Protein AF-A0A4V1VLF6-F1 (afdb_monomer)

Secondary structure (DSSP, 8-state):
-----PPPPPPP--HHHHHHHHHHHHHHH---HHHHHHHHHHHTT--HHHHHHHHHHHHHHHHTHHHHHHHHHHH-SSPPPHHHHHHHHHHHHHHHTS---HHHHHHHHHHHHHHHT-HHHHHHHHHHHHHHTTS-HHHHHHHHTTT--HHHHHHHHTT--HHHHHHHHHHHHHTT-GGGHHHHHHHHTSPPPEEEEE-TTT--GGGSSSEEPSS-TTEEEE-SS-GGGSHHHHHTSEEE--HHHHHHHHHHHHS--SS---EEEETT-TTSHHHHHHHHHHHHTT-EEEEE-SSHHHHHHHHHHHTT-SSEEEE---TTS-SPPTT--SEEE------

Structure (mmCIF, N/CA/C/O backbone):
data_AF-A0A4V1VLF6-F1
#
_entry.id   AF-A0A4V1VLF6-F1
#
loop_
_atom_site.group_PDB
_atom_site.id
_atom_site.type_symbol
_atom_site.label_atom_id
_atom_site.label_alt_id
_atom_site.label_comp_id
_atom_site.label_asym_id
_atom_site.label_entity_id
_atom_site.label_seq_id
_atom_site.pdbx_PDB_ins_code
_atom_site.Cartn_x
_atom_site.Cartn_y
_atom_site.Cartn_z
_atom_site.occupancy
_atom_site.B_iso_or_equiv
_atom_site.auth_seq_id
_atom_site.auth_comp_id
_atom_site.auth_asym_id
_atom_site.auth_atom_id
_atom_site.pdbx_PDB_model_num
ATOM 1 N N . MET A 1 1 ? 14.314 -47.542 -23.550 1.00 39.50 1 MET A N 1
ATOM 2 C CA . MET A 1 1 ? 14.837 -46.292 -22.961 1.00 39.50 1 MET A CA 1
ATOM 3 C C . MET A 1 1 ? 13.651 -45.393 -22.680 1.00 39.50 1 MET A C 1
ATOM 5 O O . MET A 1 1 ? 13.089 -44.837 -23.612 1.00 39.50 1 MET A O 1
ATOM 9 N N . SER A 1 2 ? 13.196 -45.360 -21.431 1.00 30.86 2 SER A N 1
ATOM 10 C CA . SER A 1 2 ? 12.104 -44.479 -21.015 1.00 30.86 2 SER A CA 1
ATOM 11 C C . SER A 1 2 ? 12.611 -43.033 -21.020 1.00 30.86 2 SER A C 1
ATOM 13 O O . SER A 1 2 ? 13.706 -42.797 -20.504 1.00 30.86 2 SER A O 1
ATOM 15 N N . PRO A 1 3 ? 11.886 -42.072 -21.615 1.00 34.84 3 PRO A N 1
ATOM 16 C CA . PRO A 1 3 ? 12.298 -40.679 -21.594 1.00 34.84 3 PRO A CA 1
ATOM 17 C C . PRO A 1 3 ? 12.266 -40.178 -20.148 1.00 34.84 3 PRO A C 1
ATOM 19 O O . PRO A 1 3 ? 11.243 -40.253 -19.470 1.00 34.84 3 PRO A O 1
ATOM 22 N N . SER A 1 4 ? 13.418 -39.704 -19.675 1.00 33.03 4 SER A N 1
ATOM 23 C CA . SER A 1 4 ? 13.566 -39.002 -18.404 1.00 33.03 4 SER A CA 1
ATOM 24 C C . SER A 1 4 ? 12.685 -37.755 -18.434 1.00 33.03 4 SER A C 1
ATOM 26 O O . SER A 1 4 ? 13.046 -36.756 -19.056 1.00 33.03 4 SER A O 1
ATOM 28 N N . VAL A 1 5 ? 11.530 -37.815 -17.775 1.00 36.62 5 VAL A N 1
ATOM 29 C CA . VAL A 1 5 ? 10.723 -36.635 -17.465 1.00 36.62 5 VAL A CA 1
ATOM 30 C C . VAL A 1 5 ? 11.583 -35.763 -16.557 1.00 36.62 5 VAL A C 1
ATOM 32 O O . VAL A 1 5 ? 11.930 -36.171 -15.451 1.00 36.62 5 VAL A O 1
ATOM 35 N N . ALA A 1 6 ? 12.015 -34.608 -17.062 1.00 35.25 6 ALA A N 1
ATOM 36 C CA . ALA A 1 6 ? 12.772 -33.654 -16.271 1.00 35.25 6 ALA A CA 1
ATOM 37 C C . ALA A 1 6 ? 11.928 -33.251 -15.057 1.00 35.25 6 ALA A C 1
ATOM 39 O O . ALA A 1 6 ? 10.815 -32.748 -15.210 1.00 35.25 6 ALA A O 1
ATOM 40 N N . SER A 1 7 ? 12.454 -33.496 -13.861 1.00 32.19 7 SER A N 1
ATOM 41 C CA . SER A 1 7 ? 11.873 -33.014 -12.613 1.00 32.19 7 SER A CA 1
ATOM 42 C C . SER A 1 7 ? 11.681 -31.494 -12.712 1.00 32.19 7 SER A C 1
ATOM 44 O O . SER A 1 7 ? 12.598 -30.816 -13.193 1.00 32.19 7 SER A O 1
ATOM 46 N N . PRO A 1 8 ? 10.540 -30.927 -12.279 1.00 41.62 8 PRO A N 1
ATOM 47 C CA . PRO A 1 8 ? 10.402 -29.478 -12.205 1.00 41.62 8 PRO A CA 1
ATOM 48 C C . PRO A 1 8 ? 11.539 -28.928 -11.332 1.00 41.62 8 PRO A C 1
ATOM 50 O O . PRO A 1 8 ? 11.789 -29.428 -10.234 1.00 41.62 8 PRO A O 1
ATOM 53 N N . LYS A 1 9 ? 12.295 -27.955 -11.860 1.00 55.66 9 LYS A N 1
ATOM 54 C CA . LYS A 1 9 ? 13.383 -27.309 -11.113 1.00 55.66 9 LYS A CA 1
ATOM 55 C C . LYS A 1 9 ? 12.796 -26.696 -9.844 1.00 55.66 9 LYS A C 1
ATOM 57 O O . LYS A 1 9 ? 11.760 -26.041 -9.918 1.00 55.66 9 LYS A O 1
ATOM 62 N N . ALA A 1 10 ? 13.468 -26.895 -8.711 1.00 56.38 10 ALA A N 1
ATOM 63 C CA . ALA A 1 10 ? 13.067 -26.270 -7.457 1.00 56.38 10 ALA A CA 1
ATOM 64 C C . ALA A 1 10 ? 12.946 -24.741 -7.643 1.00 56.38 10 ALA A C 1
ATOM 66 O O . ALA A 1 10 ? 13.810 -24.150 -8.308 1.00 56.38 10 ALA A O 1
ATOM 67 N N . PRO A 1 11 ? 11.889 -24.109 -7.102 1.00 67.75 11 PRO A N 1
ATOM 68 C CA . PRO A 1 11 ? 11.691 -22.671 -7.219 1.00 67.75 11 PRO A CA 1
ATOM 69 C C . PRO A 1 11 ? 12.887 -21.917 -6.627 1.00 67.75 11 PRO A C 1
ATOM 71 O O . PRO A 1 11 ? 13.433 -22.290 -5.590 1.00 67.75 11 PRO A O 1
ATOM 74 N N . SER A 1 12 ? 13.338 -20.872 -7.322 1.00 78.44 12 SER A N 1
ATOM 75 C CA . SER A 1 12 ? 14.532 -20.127 -6.922 1.00 78.44 12 SER A CA 1
ATOM 76 C C . SER A 1 12 ? 14.222 -19.162 -5.777 1.00 78.44 12 SER A C 1
ATOM 78 O O . SER A 1 12 ? 13.269 -18.387 -5.868 1.00 78.44 12 SER A O 1
ATOM 80 N N . SER A 1 13 ? 15.073 -19.172 -4.748 1.00 85.88 13 SER A N 1
ATOM 81 C CA . SER A 1 13 ? 15.079 -18.198 -3.649 1.00 85.88 13 SER A CA 1
ATOM 82 C C . SER A 1 13 ? 15.746 -16.864 -4.013 1.00 85.88 13 SER A C 1
ATOM 84 O O . SER A 1 13 ? 15.823 -15.971 -3.177 1.00 85.88 13 SER A O 1
ATOM 86 N N . ASP A 1 14 ? 16.228 -16.695 -5.251 1.00 92.31 14 ASP A N 1
ATOM 87 C CA . ASP A 1 14 ? 16.788 -15.418 -5.698 1.00 92.3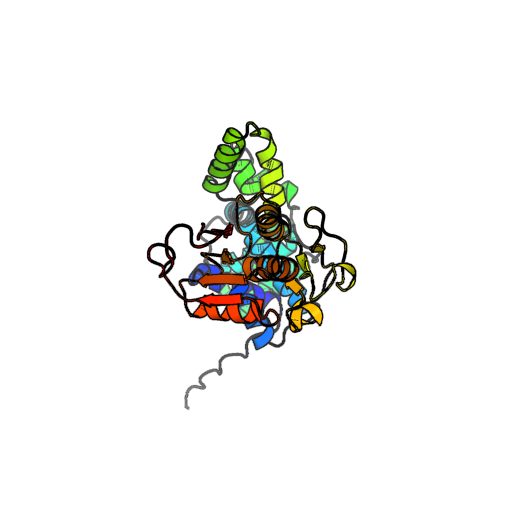1 14 ASP A CA 1
ATOM 88 C C . ASP A 1 14 ? 15.695 -14.325 -5.709 1.00 92.31 14 ASP A C 1
ATOM 90 O O . ASP A 1 14 ? 14.669 -14.501 -6.378 1.00 92.31 14 ASP A O 1
ATOM 94 N N . PRO A 1 15 ? 15.910 -13.173 -5.045 1.00 94.19 15 PRO A N 1
ATOM 95 C CA . PRO A 1 15 ? 14.931 -12.087 -4.951 1.00 94.19 15 PRO A CA 1
ATOM 96 C C . PRO A 1 15 ? 14.353 -11.618 -6.287 1.00 94.19 15 PRO A C 1
ATOM 98 O O . PRO A 1 15 ? 13.170 -11.301 -6.383 1.00 94.19 15 PRO A O 1
ATOM 101 N N . ARG A 1 16 ? 15.169 -11.607 -7.348 1.00 95.00 16 ARG A N 1
ATOM 102 C CA . ARG A 1 16 ? 14.721 -11.202 -8.694 1.00 95.00 16 ARG A CA 1
ATOM 103 C C . ARG A 1 16 ? 13.759 -12.209 -9.306 1.00 95.00 16 ARG A C 1
ATOM 105 O O . ARG A 1 16 ? 12.878 -11.838 -10.072 1.00 95.00 16 ARG A O 1
ATOM 112 N N . SER A 1 17 ? 13.936 -13.476 -8.954 1.00 94.19 17 SER A N 1
ATOM 113 C CA . SER A 1 17 ? 13.075 -14.575 -9.379 1.00 94.19 17 SER A CA 1
ATOM 114 C C . SER A 1 17 ? 11.711 -14.478 -8.714 1.00 94.19 17 SER A C 1
ATOM 116 O O . SER A 1 17 ? 10.697 -14.599 -9.390 1.00 94.19 17 SER A O 1
ATOM 118 N N . VAL A 1 18 ? 11.698 -14.195 -7.407 1.00 94.94 18 VAL A N 1
ATOM 119 C CA . VAL A 1 18 ? 10.464 -13.924 -6.661 1.00 94.94 18 VAL A CA 1
ATOM 120 C C . VAL A 1 18 ? 9.737 -12.723 -7.261 1.00 94.94 18 VAL A C 1
ATOM 122 O O . VAL A 1 18 ? 8.561 -12.835 -7.591 1.00 94.94 18 VAL A O 1
ATOM 125 N N . ALA A 1 19 ? 10.440 -11.609 -7.483 1.00 95.75 19 ALA A N 1
ATOM 126 C CA . ALA A 1 19 ? 9.837 -10.402 -8.043 1.00 95.75 19 ALA A CA 1
ATOM 127 C C . ALA A 1 19 ? 9.234 -10.627 -9.440 1.00 95.75 19 ALA A C 1
ATOM 129 O O . ALA A 1 19 ? 8.088 -10.252 -9.679 1.00 95.75 19 ALA A O 1
ATOM 130 N N . LEU A 1 20 ? 9.965 -11.289 -10.345 1.00 94.44 20 LEU A N 1
ATOM 131 C CA . LEU A 1 20 ? 9.467 -11.590 -11.691 1.00 94.44 20 LEU A CA 1
ATOM 132 C C . LEU A 1 20 ? 8.223 -12.487 -11.662 1.00 94.44 20 LEU A C 1
ATOM 134 O O . LEU A 1 20 ? 7.318 -12.315 -12.473 1.00 94.44 20 LEU A O 1
ATOM 138 N N . GLU A 1 21 ? 8.166 -13.441 -10.737 1.00 93.00 21 GLU A N 1
ATOM 139 C CA . GLU A 1 21 ? 7.005 -14.314 -10.591 1.00 93.00 21 GLU A CA 1
ATOM 140 C C . GLU A 1 21 ? 5.779 -13.580 -10.055 1.00 93.00 21 GLU A C 1
ATOM 142 O O . GLU A 1 21 ? 4.679 -13.787 -10.569 1.00 93.00 21 GLU A O 1
ATOM 147 N N . VAL A 1 22 ? 5.963 -12.685 -9.079 1.00 93.25 22 VAL A N 1
ATOM 148 C CA . VAL A 1 22 ? 4.873 -11.824 -8.606 1.00 93.25 22 VAL A CA 1
ATOM 149 C C . VAL A 1 22 ? 4.356 -10.957 -9.748 1.00 93.25 22 VAL A C 1
ATOM 151 O O . VAL A 1 22 ? 3.151 -10.923 -9.968 1.00 93.25 22 VAL A O 1
ATOM 154 N N . MET A 1 23 ? 5.246 -10.306 -10.505 1.00 92.25 23 MET A N 1
ATOM 155 C CA . MET A 1 23 ? 4.854 -9.460 -11.637 1.00 92.25 23 MET A CA 1
ATOM 156 C C . MET A 1 23 ? 4.022 -10.228 -12.669 1.00 92.25 23 MET A C 1
ATOM 158 O O . MET A 1 23 ? 2.948 -9.771 -13.046 1.00 92.25 23 MET A O 1
ATOM 162 N N . ARG A 1 24 ? 4.443 -11.442 -13.045 1.00 89.12 24 ARG A N 1
ATOM 163 C CA . ARG A 1 24 ? 3.661 -12.292 -13.956 1.00 89.12 24 ARG A CA 1
ATOM 164 C C . ARG A 1 24 ? 2.303 -12.668 -13.386 1.00 89.12 24 ARG A C 1
ATOM 166 O O . ARG A 1 24 ? 1.321 -12.699 -14.114 1.00 89.12 24 ARG A O 1
ATOM 173 N N . ALA A 1 25 ? 2.231 -12.968 -12.091 1.00 87.81 25 ALA A N 1
ATOM 174 C CA . ALA A 1 25 ? 0.963 -13.301 -11.457 1.00 87.81 25 ALA A CA 1
ATOM 175 C C . ALA A 1 25 ? -0.003 -12.103 -11.429 1.00 87.81 25 ALA A C 1
ATOM 177 O O . ALA A 1 25 ? -1.209 -12.298 -11.583 1.00 87.81 25 ALA A O 1
ATOM 178 N N . VAL A 1 26 ? 0.510 -10.880 -11.271 1.00 86.81 26 VAL A N 1
ATOM 179 C CA . VAL A 1 26 ? -0.280 -9.645 -11.388 1.00 86.81 26 VAL A CA 1
ATOM 180 C C . VAL A 1 26 ? -0.789 -9.482 -12.822 1.00 86.81 26 VAL A C 1
ATOM 182 O O . VAL A 1 26 ? -1.999 -9.373 -13.020 1.00 86.81 26 VAL A O 1
ATOM 185 N N . ASP A 1 27 ? 0.099 -9.557 -13.815 1.00 81.06 27 ASP A N 1
ATOM 186 C CA . ASP A 1 27 ? -0.252 -9.334 -15.222 1.00 81.06 27 ASP A CA 1
ATOM 187 C C . ASP A 1 27 ? -1.215 -10.415 -15.758 1.00 81.06 27 ASP A C 1
ATOM 189 O O . ASP A 1 27 ? -2.229 -10.094 -16.378 1.00 81.06 27 ASP A O 1
ATOM 193 N N . GLU A 1 28 ? -0.964 -11.696 -15.471 1.00 81.94 28 GLU A N 1
ATOM 194 C CA . GLU A 1 28 ? -1.748 -12.820 -16.007 1.00 81.94 28 GLU A CA 1
ATOM 195 C C . GLU A 1 28 ? -3.042 -13.102 -15.231 1.00 81.94 28 GLU A C 1
ATOM 197 O O . GLU A 1 28 ? -4.020 -13.573 -15.814 1.00 81.94 28 GLU A O 1
ATOM 202 N N . ARG A 1 29 ? -3.047 -12.888 -13.908 1.00 75.56 29 ARG A N 1
ATOM 203 C CA . ARG A 1 29 ? -4.134 -13.347 -13.018 1.00 75.56 29 ARG A CA 1
ATOM 204 C C . ARG A 1 29 ? -4.834 -12.215 -12.277 1.00 75.56 29 ARG A C 1
ATOM 206 O O . ARG A 1 29 ? -5.687 -12.508 -11.442 1.00 75.56 29 ARG A O 1
ATOM 213 N N . GLN A 1 30 ? -4.477 -10.958 -12.560 1.00 76.25 30 GLN A N 1
ATOM 214 C CA . GLN A 1 30 ? -5.019 -9.768 -11.889 1.00 76.25 30 GLN A CA 1
ATOM 215 C C . GLN A 1 30 ? -4.931 -9.883 -10.362 1.00 76.25 30 GLN A C 1
ATOM 217 O O . GLN A 1 30 ? -5.819 -9.466 -9.621 1.00 76.25 30 GLN A O 1
ATOM 222 N N . ALA A 1 31 ? -3.870 -10.532 -9.890 1.00 73.00 31 ALA A N 1
ATOM 223 C CA . ALA A 1 31 ? -3.697 -10.792 -8.481 1.00 73.00 31 ALA A CA 1
ATOM 224 C C . ALA A 1 31 ? -3.048 -9.602 -7.773 1.00 73.00 31 ALA A C 1
ATOM 226 O O . ALA A 1 31 ? -2.274 -8.847 -8.355 1.00 73.00 31 ALA A O 1
ATOM 227 N N . TYR A 1 32 ? -3.335 -9.459 -6.483 1.00 79.75 32 TYR A N 1
ATOM 228 C CA . TYR A 1 32 ? -2.831 -8.345 -5.693 1.00 79.75 32 TYR A CA 1
ATOM 229 C C . TYR A 1 32 ? -1.438 -8.640 -5.122 1.00 79.75 32 TYR A C 1
ATOM 231 O O . TYR A 1 32 ? -1.225 -9.650 -4.443 1.00 79.75 32 TYR A O 1
ATOM 239 N N . VAL A 1 33 ? -0.488 -7.727 -5.355 1.00 83.94 33 VAL A N 1
ATOM 240 C CA . VAL A 1 33 ? 0.916 -7.848 -4.912 1.00 83.94 33 VAL A CA 1
ATOM 241 C C . VAL A 1 33 ? 1.018 -8.110 -3.409 1.00 83.94 33 VAL A C 1
ATOM 243 O O . VAL A 1 33 ? 1.751 -9.003 -2.986 1.00 83.94 33 VAL A O 1
ATOM 246 N N . ASN A 1 34 ? 0.243 -7.375 -2.606 1.00 80.31 34 ASN A N 1
ATOM 247 C CA . ASN A 1 34 ? 0.221 -7.477 -1.144 1.00 80.31 34 ASN A CA 1
ATOM 248 C C . ASN A 1 34 ? -0.298 -8.829 -0.628 1.00 80.31 34 ASN A C 1
ATOM 250 O O . ASN A 1 34 ? -0.096 -9.142 0.543 1.00 80.31 34 ASN A O 1
ATOM 254 N N . LEU A 1 35 ? -0.942 -9.633 -1.478 1.00 81.25 35 LEU A N 1
ATOM 255 C CA . LEU A 1 35 ? -1.381 -10.986 -1.136 1.00 81.25 35 LEU A CA 1
ATOM 256 C C . LEU A 1 35 ? -0.361 -12.039 -1.585 1.00 81.25 35 LEU A C 1
ATOM 258 O O . LEU A 1 35 ? -0.063 -12.966 -0.833 1.00 81.25 35 LEU A O 1
ATOM 262 N N . ILE A 1 36 ? 0.199 -11.892 -2.790 1.00 89.38 36 ILE A N 1
ATOM 263 C CA . ILE A 1 36 ? 1.099 -12.897 -3.372 1.00 89.38 36 ILE A CA 1
ATOM 264 C C . ILE A 1 36 ? 2.502 -12.832 -2.774 1.00 89.38 36 ILE A C 1
ATOM 266 O O . ILE A 1 36 ? 3.038 -13.864 -2.364 1.00 89.38 36 ILE A O 1
ATOM 270 N N . LEU A 1 37 ? 3.115 -11.646 -2.742 1.00 92.44 37 LEU A N 1
ATOM 271 C CA . LEU A 1 37 ? 4.530 -11.506 -2.396 1.00 92.44 37 LEU A CA 1
ATOM 272 C C . LEU A 1 37 ? 4.850 -12.087 -1.003 1.00 92.44 37 LEU A C 1
ATOM 274 O O . LEU A 1 37 ? 5.770 -12.903 -0.922 1.00 92.44 37 LEU A O 1
ATOM 278 N N . PRO A 1 38 ? 4.092 -11.787 0.076 1.00 89.31 38 PRO A N 1
ATOM 279 C CA . PRO A 1 38 ? 4.365 -12.380 1.387 1.00 89.31 38 PRO A CA 1
ATOM 280 C C . PRO A 1 38 ? 4.243 -13.909 1.39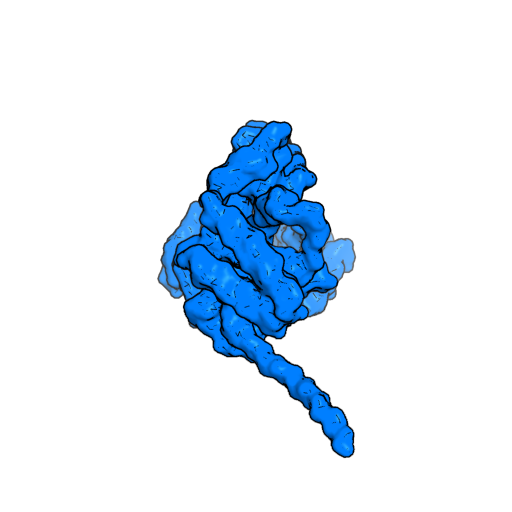7 1.00 89.31 38 PRO A C 1
ATOM 282 O O . PRO A 1 38 ? 4.984 -14.583 2.111 1.00 89.31 38 PRO A O 1
ATOM 285 N N . GLY A 1 39 ? 3.315 -14.466 0.610 1.00 89.56 39 GLY A N 1
ATOM 286 C CA . GLY A 1 39 ? 3.149 -15.911 0.457 1.00 89.56 39 GLY A CA 1
ATOM 287 C C . GLY A 1 39 ? 4.374 -16.564 -0.179 1.00 89.56 39 GLY A C 1
ATOM 288 O O . GLY A 1 39 ? 4.929 -17.498 0.398 1.00 89.56 39 GLY A O 1
ATOM 289 N N . LEU A 1 40 ? 4.841 -16.020 -1.307 1.00 91.75 40 LEU A N 1
ATOM 290 C CA . LEU A 1 40 ? 6.014 -16.532 -2.022 1.00 91.75 40 LEU A CA 1
ATOM 291 C C . LEU A 1 40 ? 7.312 -16.392 -1.219 1.00 91.75 40 LEU A C 1
ATOM 293 O O . LEU A 1 40 ? 8.146 -17.297 -1.254 1.00 91.75 40 LEU A O 1
ATOM 297 N N . LEU A 1 41 ? 7.488 -15.288 -0.485 1.00 93.31 41 LEU A N 1
ATOM 298 C CA . LEU A 1 41 ? 8.652 -15.100 0.386 1.00 93.31 41 LEU A CA 1
ATOM 299 C C . LEU A 1 41 ? 8.715 -16.185 1.467 1.00 93.31 41 LEU A C 1
ATOM 301 O O . LEU A 1 41 ? 9.760 -16.814 1.633 1.00 93.31 41 LEU A O 1
ATOM 305 N N . ARG A 1 42 ? 7.587 -16.465 2.138 1.00 90.44 42 ARG A N 1
ATOM 306 C CA . ARG A 1 42 ? 7.499 -17.533 3.148 1.00 90.44 42 ARG A CA 1
ATOM 307 C C . ARG A 1 42 ? 7.704 -18.919 2.551 1.00 90.44 42 ARG A C 1
ATOM 309 O O . ARG A 1 42 ? 8.469 -19.701 3.102 1.00 90.44 42 ARG A O 1
ATOM 316 N N . GLU A 1 43 ? 7.052 -19.222 1.428 1.00 91.88 43 GLU A N 1
ATOM 317 C CA . GLU A 1 43 ? 7.177 -20.520 0.750 1.00 91.88 43 GLU A CA 1
ATOM 318 C C . GLU A 1 43 ? 8.636 -20.837 0.392 1.00 91.88 43 GLU A C 1
ATOM 320 O O . GLU A 1 43 ? 9.072 -21.984 0.480 1.00 91.88 43 GLU A O 1
ATOM 325 N N . ARG A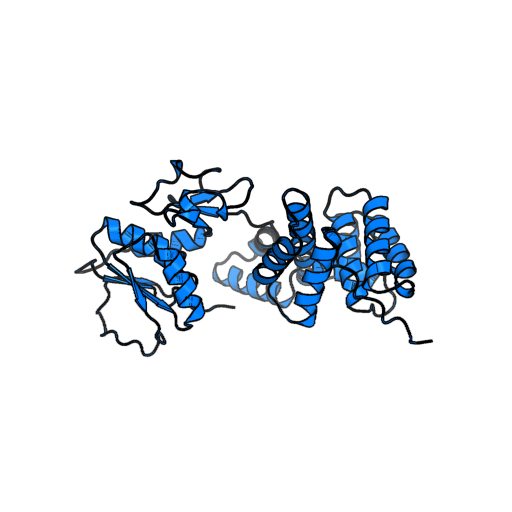 1 44 ? 9.408 -19.810 0.021 1.00 92.75 44 ARG A N 1
ATOM 326 C CA . ARG A 1 44 ? 10.802 -19.950 -0.421 1.00 92.75 44 ARG A CA 1
ATOM 327 C C . ARG A 1 44 ? 11.836 -19.682 0.668 1.00 92.75 44 ARG A C 1
ATOM 329 O O . ARG A 1 44 ? 13.026 -19.742 0.365 1.00 92.75 44 ARG A O 1
ATOM 336 N N . GLY A 1 45 ? 11.406 -19.373 1.893 1.00 91.75 45 GLY A N 1
ATOM 337 C CA . GLY A 1 45 ? 12.298 -19.016 3.000 1.00 91.75 45 GLY A CA 1
ATOM 338 C C . GLY A 1 45 ? 13.193 -17.813 2.685 1.00 91.75 45 GLY A C 1
ATOM 339 O O . GLY A 1 45 ? 14.368 -17.805 3.043 1.00 91.75 45 GLY A O 1
ATOM 340 N N . VAL A 1 46 ? 12.674 -16.834 1.938 1.00 92.88 46 VAL A N 1
ATOM 341 C CA . VAL A 1 46 ? 13.409 -15.615 1.585 1.00 92.88 46 VAL A CA 1
ATOM 342 C C . VAL A 1 46 ? 13.173 -14.584 2.679 1.00 92.88 46 VAL A C 1
ATOM 344 O O . VAL A 1 46 ? 12.053 -14.114 2.863 1.00 92.88 46 VAL A O 1
ATOM 347 N N . GLU A 1 47 ? 14.238 -14.223 3.393 1.00 90.62 47 GLU A N 1
ATOM 348 C CA . GLU A 1 47 ? 14.172 -13.419 4.615 1.00 90.62 47 GLU A CA 1
ATOM 349 C C . GLU A 1 47 ? 15.146 -12.228 4.581 1.00 90.62 47 GLU A C 1
ATOM 351 O O . GLU A 1 47 ? 16.028 -12.116 3.721 1.00 90.62 47 GLU A O 1
ATOM 356 N N . GLY A 1 48 ? 14.983 -11.302 5.530 1.00 89.44 48 GLY A N 1
ATOM 357 C CA . GLY A 1 48 ? 15.914 -10.198 5.768 1.00 89.44 48 GLY A CA 1
ATOM 358 C C . GLY A 1 48 ? 16.193 -9.338 4.530 1.00 89.44 48 GLY A C 1
ATOM 359 O O . GLY A 1 48 ? 15.285 -8.782 3.913 1.00 89.44 48 GLY A O 1
ATOM 360 N N . ARG A 1 49 ? 17.477 -9.199 4.171 1.00 90.75 49 ARG A N 1
ATOM 361 C CA . ARG A 1 49 ? 17.918 -8.343 3.052 1.00 90.75 49 ARG A CA 1
ATOM 362 C C . ARG A 1 49 ? 17.393 -8.812 1.698 1.00 90.75 49 ARG A C 1
ATOM 364 O O . ARG A 1 49 ? 17.104 -7.973 0.850 1.00 90.75 49 ARG A O 1
ATOM 371 N N . ASP A 1 50 ? 17.265 -10.118 1.508 1.00 93.31 50 ASP A N 1
ATOM 372 C CA . ASP A 1 50 ? 16.788 -10.692 0.253 1.00 93.31 50 ASP A CA 1
ATOM 373 C C . ASP A 1 50 ? 15.274 -10.505 0.109 1.00 93.31 50 ASP A C 1
ATOM 375 O O . ASP A 1 50 ? 14.804 -10.144 -0.971 1.00 93.31 50 ASP A O 1
ATOM 379 N N . ALA A 1 51 ? 14.524 -10.621 1.210 1.00 92.38 51 ALA A N 1
ATOM 380 C CA . ALA A 1 51 ? 13.108 -10.258 1.240 1.00 92.38 51 ALA A CA 1
ATOM 381 C C . ALA A 1 51 ? 12.908 -8.767 0.949 1.00 92.38 51 ALA A C 1
ATOM 383 O O . ALA A 1 51 ? 12.096 -8.410 0.100 1.00 92.38 51 ALA A O 1
ATOM 384 N N . ALA A 1 52 ? 13.699 -7.894 1.583 1.00 91.25 52 ALA A N 1
ATOM 385 C CA . ALA A 1 52 ? 13.657 -6.457 1.321 1.00 91.25 52 ALA A CA 1
ATOM 386 C C . ALA A 1 52 ? 13.972 -6.130 -0.149 1.00 91.25 52 ALA A C 1
ATOM 388 O O . ALA A 1 52 ? 13.295 -5.303 -0.759 1.00 91.25 52 ALA A O 1
ATOM 389 N N . LEU A 1 53 ? 14.957 -6.815 -0.742 1.00 94.69 53 LEU A N 1
ATOM 390 C CA . LEU A 1 53 ? 15.288 -6.661 -2.155 1.00 94.69 53 LEU A CA 1
ATOM 391 C C . LEU A 1 53 ? 14.148 -7.137 -3.064 1.00 94.69 53 LEU A C 1
ATOM 393 O O . LEU A 1 53 ? 13.823 -6.444 -4.022 1.00 94.69 53 LEU A O 1
ATOM 397 N N . ALA A 1 54 ? 13.533 -8.287 -2.782 1.00 95.75 54 ALA A N 1
ATOM 398 C CA . ALA A 1 54 ? 12.397 -8.795 -3.552 1.00 95.75 54 ALA A CA 1
ATOM 399 C C . ALA A 1 54 ? 11.193 -7.843 -3.471 1.00 95.75 54 ALA A C 1
ATOM 401 O O . ALA A 1 54 ? 10.552 -7.576 -4.489 1.00 95.75 54 ALA A O 1
ATOM 402 N N . THR A 1 55 ? 10.923 -7.290 -2.286 1.00 93.62 55 THR A N 1
ATOM 403 C CA . THR A 1 55 ? 9.872 -6.293 -2.056 1.00 93.62 55 THR A CA 1
ATOM 404 C C . THR A 1 55 ? 10.117 -5.024 -2.859 1.00 93.62 55 THR A C 1
ATOM 406 O O . THR A 1 55 ? 9.221 -4.605 -3.593 1.00 93.62 55 THR A O 1
ATOM 409 N N . GLU A 1 56 ? 11.322 -4.448 -2.794 1.00 95.12 56 GLU A N 1
ATOM 410 C CA . GLU A 1 56 ? 11.648 -3.248 -3.575 1.00 95.12 56 GLU A CA 1
ATOM 411 C C . GLU A 1 56 ? 11.577 -3.523 -5.076 1.00 95.12 56 GLU A C 1
ATOM 413 O O . GLU A 1 56 ? 10.936 -2.779 -5.806 1.00 95.12 56 GLU A O 1
ATOM 418 N N . LEU A 1 57 ? 12.153 -4.634 -5.540 1.00 96.81 57 LEU A N 1
ATOM 419 C CA . LEU A 1 57 ? 12.095 -5.013 -6.948 1.00 96.81 57 LEU A CA 1
ATOM 420 C C . LEU A 1 57 ? 10.654 -5.159 -7.445 1.00 96.81 57 LEU A C 1
ATOM 422 O O . LEU A 1 57 ? 10.340 -4.690 -8.533 1.00 96.81 57 LEU A O 1
ATOM 426 N N . THR A 1 58 ? 9.779 -5.786 -6.662 1.00 96.19 58 THR A N 1
ATOM 427 C CA . THR A 1 58 ? 8.377 -6.001 -7.042 1.00 96.19 58 THR A CA 1
ATOM 428 C C . THR A 1 58 ? 7.611 -4.681 -7.064 1.00 96.19 58 THR A C 1
ATOM 430 O O . THR A 1 58 ? 7.092 -4.272 -8.103 1.00 96.19 58 THR A O 1
ATOM 433 N N . HIS A 1 59 ? 7.560 -3.986 -5.924 1.00 94.75 59 HIS A N 1
ATOM 434 C CA . HIS A 1 59 ? 6.767 -2.769 -5.788 1.00 94.75 59 HIS A CA 1
ATOM 435 C C . HIS A 1 59 ? 7.343 -1.619 -6.609 1.00 94.75 59 HIS A C 1
ATOM 437 O O . HIS A 1 59 ? 6.590 -0.914 -7.268 1.00 94.75 59 HIS A O 1
ATOM 443 N N . GLY A 1 60 ? 8.661 -1.435 -6.603 1.00 95.69 60 GLY A N 1
ATOM 444 C CA . GLY A 1 60 ? 9.333 -0.382 -7.353 1.00 95.69 60 GLY A CA 1
ATOM 445 C C . GLY A 1 60 ? 9.195 -0.550 -8.865 1.00 95.69 60 GLY A C 1
ATOM 446 O O . GLY A 1 60 ? 9.008 0.446 -9.569 1.00 95.69 60 GLY A O 1
ATOM 447 N N . THR A 1 61 ? 9.200 -1.792 -9.366 1.00 96.81 61 THR A N 1
ATOM 448 C CA . THR A 1 61 ? 8.974 -2.049 -10.795 1.00 96.81 61 THR A CA 1
ATOM 449 C C . THR A 1 61 ? 7.537 -1.742 -11.206 1.00 96.81 61 THR A C 1
ATOM 451 O O . THR A 1 61 ? 7.337 -1.027 -12.185 1.00 96.81 61 THR A O 1
ATOM 454 N N . ILE A 1 62 ? 6.546 -2.224 -10.446 1.00 94.62 62 ILE A N 1
ATOM 455 C CA . ILE A 1 62 ? 5.120 -1.992 -10.735 1.00 94.62 62 ILE A CA 1
ATOM 456 C C . ILE A 1 62 ? 4.776 -0.502 -10.611 1.00 94.62 62 ILE A C 1
ATOM 458 O O . ILE A 1 62 ? 4.140 0.061 -11.498 1.00 94.62 62 ILE A O 1
ATOM 462 N N . ARG A 1 63 ? 5.274 0.170 -9.564 1.00 95.31 63 ARG A N 1
ATOM 463 C CA . ARG A 1 63 ? 5.047 1.604 -9.317 1.00 95.31 63 ARG A CA 1
ATOM 464 C C . ARG A 1 63 ? 5.492 2.484 -10.484 1.00 95.31 63 ARG A C 1
ATOM 466 O O . ARG A 1 63 ? 4.877 3.503 -10.751 1.00 95.31 63 ARG A O 1
ATOM 473 N N . ARG A 1 64 ? 6.561 2.094 -11.185 1.00 96.50 64 ARG A N 1
ATOM 474 C CA . ARG A 1 64 ? 7.121 2.835 -12.328 1.00 96.50 64 ARG A CA 1
ATOM 475 C C . ARG A 1 64 ? 6.865 2.161 -13.678 1.00 96.50 64 ARG A C 1
ATOM 477 O O . ARG A 1 64 ? 7.520 2.499 -14.666 1.00 96.50 64 ARG A O 1
ATOM 484 N N . GLN A 1 65 ? 5.924 1.218 -13.742 1.00 96.12 65 GLN A N 1
ATOM 485 C CA . GLN A 1 65 ? 5.663 0.410 -14.931 1.00 96.12 65 GLN A CA 1
ATOM 486 C C . GLN A 1 65 ? 5.377 1.259 -16.174 1.00 96.12 65 GLN A C 1
ATOM 488 O O . GLN A 1 65 ? 5.994 1.026 -17.211 1.00 96.12 65 GLN A O 1
ATOM 493 N N . GLY A 1 66 ? 4.515 2.275 -16.066 1.00 96.44 66 GLY A N 1
ATOM 494 C CA . GLY A 1 66 ? 4.174 3.162 -17.181 1.00 96.44 66 GLY A CA 1
ATOM 495 C C . GLY A 1 66 ? 5.378 3.958 -17.690 1.00 96.44 66 GLY A C 1
ATOM 496 O O . GLY A 1 66 ? 5.562 4.109 -18.898 1.00 96.44 66 GLY A O 1
ATOM 497 N N . THR A 1 67 ? 6.257 4.396 -16.783 1.00 98.19 67 THR A N 1
ATOM 498 C CA . THR A 1 67 ? 7.526 5.036 -17.158 1.00 98.19 67 THR A CA 1
ATOM 499 C C . THR A 1 67 ? 8.435 4.067 -17.913 1.00 98.19 67 THR A C 1
ATOM 501 O O . THR A 1 67 ? 8.980 4.414 -18.963 1.00 98.19 67 THR A O 1
ATOM 504 N N . TYR A 1 68 ? 8.615 2.849 -17.397 1.00 98.31 68 TYR A N 1
ATOM 505 C CA . TYR A 1 68 ? 9.487 1.861 -18.029 1.00 98.31 68 TYR A CA 1
ATOM 506 C C . TYR A 1 68 ? 8.945 1.398 -19.375 1.00 98.31 68 TYR A C 1
ATOM 508 O O . TYR A 1 68 ? 9.728 1.260 -20.309 1.00 98.31 68 TYR A O 1
ATOM 516 N N . ASP A 1 69 ? 7.633 1.226 -19.511 1.00 97.44 69 ASP A N 1
ATOM 517 C CA . ASP A 1 69 ? 7.017 0.870 -20.785 1.00 97.44 69 ASP A CA 1
ATOM 518 C C . ASP A 1 69 ? 7.287 1.929 -21.858 1.00 97.44 69 ASP A C 1
ATOM 520 O O . ASP A 1 69 ? 7.768 1.574 -22.931 1.00 97.44 69 ASP A O 1
ATOM 524 N N . ALA A 1 70 ? 7.135 3.223 -21.550 1.00 97.62 70 ALA A N 1
ATOM 525 C CA . ALA A 1 70 ? 7.448 4.299 -22.497 1.00 97.62 70 ALA A CA 1
ATOM 526 C C . ALA A 1 70 ? 8.920 4.280 -22.968 1.00 97.62 70 ALA A C 1
ATOM 528 O O . ALA A 1 70 ? 9.224 4.498 -24.147 1.00 97.62 70 ALA A O 1
ATOM 529 N N . ILE A 1 71 ? 9.852 3.976 -22.057 1.00 98.38 71 ILE A N 1
ATOM 530 C CA . ILE A 1 71 ? 11.280 3.832 -22.379 1.00 98.38 71 ILE A CA 1
ATOM 531 C C . ILE A 1 71 ? 11.513 2.597 -23.254 1.00 98.38 71 ILE A C 1
ATOM 533 O O . ILE A 1 71 ? 12.205 2.667 -24.274 1.00 98.38 71 ILE A O 1
ATOM 537 N N . LEU A 1 72 ? 10.942 1.455 -22.870 1.00 98.06 72 LEU A N 1
ATOM 538 C CA . LEU A 1 72 ? 11.112 0.193 -23.585 1.00 98.06 72 LEU A CA 1
ATOM 539 C C . LEU A 1 72 ? 10.514 0.258 -24.991 1.00 98.06 72 LEU A C 1
ATOM 541 O O . LEU A 1 72 ? 11.152 -0.219 -25.928 1.00 98.06 72 LEU A O 1
ATOM 545 N N . ASP A 1 73 ? 9.363 0.903 -25.160 1.00 96.25 73 ASP A N 1
ATOM 546 C CA . ASP A 1 73 ? 8.696 1.072 -26.452 1.00 96.25 73 ASP A CA 1
ATOM 547 C C . ASP A 1 73 ? 9.476 2.024 -27.377 1.00 96.25 73 ASP A C 1
ATOM 549 O O . ASP A 1 73 ? 9.518 1.825 -28.590 1.00 96.25 73 ASP A O 1
ATOM 553 N N . THR A 1 74 ? 10.212 2.991 -26.815 1.00 95.75 74 THR A N 1
ATOM 554 C CA . THR A 1 74 ? 11.165 3.822 -27.578 1.00 95.75 74 THR A CA 1
ATOM 555 C C . THR A 1 74 ? 12.353 3.002 -28.107 1.00 95.75 74 THR A C 1
ATOM 557 O O . THR A 1 74 ? 12.912 3.290 -29.170 1.00 95.75 74 THR A O 1
ATOM 560 N N . LEU A 1 75 ? 12.766 1.965 -27.373 1.00 96.25 75 LEU A N 1
ATOM 561 C CA . LEU A 1 75 ? 13.939 1.144 -27.688 1.00 96.25 75 LEU A CA 1
ATOM 562 C C . LEU A 1 75 ? 13.617 -0.093 -28.537 1.00 96.25 75 LEU A C 1
ATOM 564 O O . LEU A 1 75 ? 14.468 -0.559 -29.310 1.00 96.25 75 LEU A O 1
ATOM 568 N N . ALA A 1 76 ? 12.416 -0.646 -28.391 1.00 92.00 76 ALA A N 1
ATOM 569 C CA . ALA A 1 76 ? 11.978 -1.862 -29.053 1.00 92.00 76 ALA A CA 1
ATOM 570 C C . ALA A 1 76 ? 11.150 -1.540 -30.302 1.00 92.00 76 ALA A C 1
ATOM 572 O O . ALA A 1 76 ? 10.006 -1.121 -30.240 1.00 92.00 76 ALA A O 1
ATOM 573 N N . LYS A 1 77 ? 11.711 -1.831 -31.480 1.00 81.88 77 LYS A N 1
ATOM 574 C CA . LYS A 1 77 ? 11.039 -1.630 -32.782 1.00 81.88 77 LYS A CA 1
ATOM 575 C C . LYS A 1 77 ? 9.967 -2.678 -33.116 1.00 81.88 77 LYS A C 1
ATOM 577 O O . LYS A 1 77 ? 9.486 -2.723 -34.244 1.00 81.88 77 LYS A O 1
ATOM 582 N N . ARG A 1 78 ? 9.688 -3.595 -32.194 1.00 86.25 78 ARG A N 1
ATOM 583 C CA . ARG A 1 78 ? 8.762 -4.715 -32.371 1.00 86.25 78 ARG A CA 1
ATOM 584 C C . ARG A 1 78 ? 8.035 -4.964 -31.065 1.00 86.25 78 ARG A C 1
ATOM 586 O O . ARG A 1 78 ? 8.568 -4.647 -30.003 1.00 86.25 78 ARG A O 1
ATOM 593 N N . GLU A 1 79 ? 6.894 -5.622 -31.171 1.00 90.38 79 GLU A N 1
ATOM 594 C CA . GLU A 1 79 ? 6.167 -6.119 -30.015 1.00 90.38 79 GLU A CA 1
ATOM 595 C C . GLU A 1 79 ? 7.057 -7.039 -29.163 1.00 90.38 79 GLU A C 1
ATOM 597 O O . GLU A 1 79 ? 7.834 -7.858 -29.675 1.00 90.38 79 GLU A O 1
ATOM 602 N N . ILE A 1 80 ? 6.984 -6.838 -27.850 1.00 93.62 80 ILE A N 1
ATOM 603 C CA . ILE A 1 80 ? 7.743 -7.586 -26.855 1.00 93.62 80 ILE A CA 1
ATOM 604 C C . ILE A 1 80 ? 6.791 -8.601 -26.234 1.00 93.62 80 ILE A C 1
ATOM 606 O O . ILE A 1 80 ? 5.727 -8.224 -25.755 1.00 93.62 80 ILE A O 1
ATOM 610 N N . ASP A 1 81 ? 7.206 -9.866 -26.214 1.00 93.31 81 ASP A N 1
ATOM 611 C CA . ASP A 1 81 ? 6.507 -10.922 -25.483 1.00 93.31 81 ASP A CA 1
ATOM 612 C C . ASP A 1 81 ? 6.279 -10.516 -24.008 1.00 93.31 81 ASP A C 1
ATOM 614 O O . ASP A 1 81 ? 7.231 -10.028 -23.386 1.00 93.31 81 ASP A O 1
ATOM 618 N N . PRO A 1 82 ? 5.074 -10.709 -23.434 1.00 92.50 82 PRO A N 1
ATOM 619 C CA . PRO A 1 82 ? 4.744 -10.227 -22.089 1.00 92.50 82 PRO A CA 1
ATOM 620 C C . PRO A 1 82 ? 5.749 -10.652 -21.010 1.00 92.50 82 PRO A C 1
ATOM 622 O O . PRO A 1 82 ? 6.281 -9.809 -20.288 1.00 92.50 82 PRO A O 1
ATOM 625 N N . ALA A 1 83 ? 6.144 -11.929 -20.984 1.00 91.88 83 ALA A N 1
ATOM 626 C CA . ALA A 1 83 ? 7.084 -12.432 -19.983 1.00 91.88 83 ALA A CA 1
ATOM 627 C C . ALA A 1 83 ? 8.489 -11.819 -20.134 1.00 91.88 83 ALA A C 1
ATOM 629 O O . ALA A 1 83 ? 9.229 -11.679 -19.154 1.00 91.88 83 ALA A O 1
ATOM 630 N N . VAL A 1 84 ? 8.879 -11.465 -21.364 1.00 95.69 84 VAL A N 1
ATOM 631 C CA . VAL A 1 84 ? 10.130 -10.747 -21.653 1.00 95.69 84 VAL A CA 1
ATOM 632 C C . VAL A 1 84 ? 10.021 -9.276 -21.257 1.00 95.69 84 VAL A C 1
ATOM 634 O O . VAL A 1 84 ? 11.006 -8.711 -20.775 1.00 95.69 84 VAL A O 1
ATOM 637 N N . ARG A 1 85 ? 8.848 -8.658 -21.437 1.00 96.81 85 ARG A N 1
ATOM 638 C CA . ARG A 1 85 ? 8.579 -7.278 -21.023 1.00 96.81 85 ARG A CA 1
ATOM 639 C C . ARG A 1 85 ? 8.698 -7.128 -19.508 1.00 96.81 85 ARG A C 1
ATOM 641 O O . ARG A 1 85 ? 9.389 -6.214 -19.072 1.00 96.81 85 ARG A O 1
ATOM 648 N N . ASP A 1 86 ? 8.173 -8.061 -18.719 1.00 96.19 86 ASP A N 1
ATOM 649 C CA . ASP A 1 86 ? 8.325 -8.030 -17.254 1.00 96.19 86 ASP A CA 1
ATOM 650 C C . ASP A 1 86 ? 9.780 -8.096 -16.809 1.00 96.19 86 ASP A C 1
ATOM 652 O O . ASP A 1 86 ? 10.227 -7.312 -15.972 1.00 96.19 86 ASP A O 1
ATOM 656 N N . ALA A 1 87 ? 10.567 -8.974 -17.432 1.00 96.88 87 ALA A N 1
ATOM 657 C CA . ALA A 1 87 ? 11.995 -9.043 -17.154 1.00 96.88 87 ALA A CA 1
ATOM 658 C C . ALA A 1 87 ? 12.725 -7.748 -17.553 1.00 96.88 87 ALA A C 1
ATOM 660 O O . ALA A 1 87 ? 13.648 -7.318 -16.861 1.00 96.88 87 ALA A O 1
ATOM 661 N N . LEU A 1 88 ? 12.320 -7.105 -18.652 1.00 98.19 88 LEU A N 1
ATOM 662 C CA . LEU A 1 88 ? 12.865 -5.813 -19.066 1.00 98.19 88 LEU A CA 1
ATOM 663 C C . LEU A 1 88 ? 12.491 -4.687 -18.098 1.00 98.19 88 LEU A C 1
ATOM 665 O O . LEU A 1 88 ? 13.373 -3.905 -17.754 1.00 98.19 88 LEU A O 1
ATOM 669 N N . ARG A 1 89 ? 11.241 -4.629 -17.626 1.00 98.38 89 ARG A N 1
ATOM 670 C CA . ARG A 1 89 ? 10.782 -3.674 -16.603 1.00 98.38 89 ARG A CA 1
ATOM 671 C C . ARG A 1 89 ? 11.585 -3.844 -15.311 1.00 98.38 89 ARG A C 1
ATOM 673 O O . ARG A 1 89 ? 12.158 -2.877 -14.818 1.00 98.38 89 ARG A O 1
ATOM 680 N N . LEU A 1 90 ? 11.738 -5.082 -14.837 1.00 98.12 90 LEU A N 1
ATOM 681 C CA . LEU A 1 90 ? 12.542 -5.416 -13.655 1.00 98.12 90 LEU A CA 1
ATOM 682 C C . LEU A 1 90 ? 14.020 -5.014 -13.824 1.00 98.12 90 LEU A C 1
ATOM 684 O O . LEU A 1 90 ? 14.667 -4.518 -12.898 1.00 98.12 90 LEU A O 1
ATOM 688 N N . GLY A 1 91 ? 14.584 -5.230 -15.014 1.00 98.38 91 GLY A N 1
ATOM 689 C CA . GLY A 1 91 ? 15.938 -4.793 -15.355 1.00 98.38 91 GLY A CA 1
ATOM 690 C C . GLY A 1 91 ? 16.074 -3.269 -15.411 1.00 98.38 91 GLY A C 1
ATOM 691 O O . GLY A 1 91 ? 17.054 -2.725 -14.904 1.00 98.38 91 GLY A O 1
ATOM 692 N N . ALA A 1 92 ? 15.091 -2.576 -15.988 1.00 98.62 92 ALA A N 1
ATOM 693 C CA . ALA A 1 92 ? 15.049 -1.120 -16.066 1.00 98.62 92 ALA A CA 1
ATOM 694 C C . ALA A 1 92 ? 14.937 -0.488 -14.674 1.00 98.62 92 ALA A C 1
ATOM 696 O O . ALA A 1 92 ? 15.669 0.455 -14.385 1.00 98.62 92 ALA A O 1
ATOM 697 N N . HIS A 1 93 ? 14.119 -1.054 -13.784 1.00 98.50 93 HIS A N 1
ATOM 698 C CA . HIS A 1 93 ? 14.014 -0.599 -12.401 1.00 98.50 93 HIS A CA 1
ATOM 699 C C . HIS A 1 93 ? 15.359 -0.658 -11.668 1.00 98.50 93 HIS A C 1
ATOM 701 O O . HIS A 1 93 ? 15.805 0.338 -11.094 1.00 98.50 93 HIS A O 1
ATOM 707 N N . GLN A 1 94 ? 16.073 -1.781 -11.787 1.00 98.38 94 GLN A N 1
ATOM 708 C CA . GLN A 1 94 ? 17.414 -1.921 -11.214 1.00 98.38 94 GLN A CA 1
ATOM 709 C C . GLN A 1 94 ? 18.418 -0.896 -11.758 1.00 98.38 94 GLN A C 1
ATOM 711 O O . GLN A 1 94 ? 19.283 -0.446 -11.013 1.00 98.38 94 GLN A O 1
ATOM 716 N N . LEU A 1 95 ? 18.331 -0.560 -13.048 1.00 98.50 95 LEU A N 1
ATOM 717 C CA . LEU A 1 95 ? 19.251 0.369 -13.710 1.00 98.50 95 LEU A CA 1
ATOM 718 C C . LEU A 1 95 ? 18.952 1.837 -13.401 1.00 98.50 95 LEU A C 1
ATOM 720 O O . LEU A 1 95 ? 19.879 2.626 -13.249 1.00 98.50 95 LEU A O 1
ATOM 724 N N . LEU A 1 96 ? 17.672 2.202 -13.364 1.00 98.31 96 LEU A N 1
ATOM 725 C CA . LEU A 1 96 ? 17.228 3.596 -13.367 1.00 98.31 96 LEU A CA 1
ATOM 726 C C . LEU A 1 96 ? 16.772 4.090 -11.994 1.00 98.31 96 LEU A C 1
ATOM 728 O O . LEU A 1 96 ? 16.649 5.294 -11.791 1.00 98.31 96 LEU A O 1
ATOM 732 N N . SER A 1 97 ? 16.462 3.187 -11.064 1.00 96.81 97 SER A N 1
ATOM 733 C CA . SER A 1 97 ? 15.835 3.546 -9.785 1.00 96.81 97 SER A CA 1
ATOM 734 C C . SER A 1 97 ? 16.489 2.889 -8.571 1.00 96.81 97 SER A C 1
ATOM 736 O O . SER A 1 97 ? 16.097 3.173 -7.444 1.00 96.81 97 SER A O 1
ATOM 738 N N . MET A 1 98 ? 17.526 2.072 -8.774 1.00 96.38 98 MET A N 1
ATOM 739 C CA . MET A 1 98 ? 18.274 1.428 -7.696 1.00 96.38 98 MET A CA 1
ATOM 740 C C . MET A 1 98 ? 19.775 1.694 -7.815 1.00 96.38 98 MET A C 1
ATOM 742 O O . MET A 1 98 ? 20.305 2.006 -8.877 1.00 96.38 98 MET A O 1
ATOM 746 N N . ARG A 1 99 ? 20.501 1.498 -6.711 1.00 94.25 99 ARG A N 1
ATOM 747 C CA . ARG A 1 99 ? 21.971 1.584 -6.672 1.00 94.25 99 ARG A CA 1
ATOM 748 C C . ARG A 1 99 ? 22.623 0.246 -7.045 1.00 94.25 99 ARG A C 1
ATOM 750 O O . ARG A 1 99 ? 23.461 -0.265 -6.306 1.00 94.25 99 ARG A O 1
ATOM 757 N N . VAL A 1 100 ? 22.211 -0.349 -8.166 1.00 94.25 100 VAL A N 1
ATOM 758 C CA . VAL A 1 100 ? 22.780 -1.608 -8.678 1.00 94.25 100 VAL A CA 1
ATOM 759 C C . VAL A 1 100 ? 23.747 -1.289 -9.823 1.00 94.25 100 VAL A C 1
ATOM 761 O O . VAL A 1 100 ? 23.345 -0.627 -10.777 1.00 94.25 100 VAL A O 1
ATOM 764 N N . PRO A 1 101 ? 25.009 -1.763 -9.796 1.00 96.44 101 PRO A N 1
ATOM 765 C CA . PRO A 1 101 ? 25.930 -1.561 -10.912 1.00 96.44 101 PRO A CA 1
ATOM 766 C C . PRO A 1 101 ? 25.346 -2.080 -12.232 1.00 96.44 101 PRO A C 1
ATOM 768 O O . PRO A 1 101 ? 24.850 -3.208 -12.285 1.00 96.44 101 PRO A O 1
ATOM 771 N N . SER A 1 102 ? 25.461 -1.312 -13.320 1.00 96.50 102 SER A N 1
ATOM 772 C CA . SER A 1 102 ? 24.763 -1.625 -14.578 1.00 96.50 102 SER A CA 1
ATOM 773 C C . SER A 1 102 ? 25.100 -3.013 -15.127 1.00 96.50 102 SER A C 1
ATOM 775 O O . SER A 1 102 ? 24.221 -3.738 -15.589 1.00 96.50 102 SER A O 1
ATOM 777 N N . HIS A 1 103 ? 26.365 -3.438 -15.023 1.00 94.88 103 HIS A N 1
ATOM 778 C CA . HIS A 1 103 ? 26.779 -4.778 -15.446 1.00 94.88 103 HIS A CA 1
ATOM 779 C C . HIS A 1 103 ? 26.092 -5.890 -14.634 1.00 94.88 103 HIS A C 1
ATOM 781 O O . HIS A 1 103 ? 25.740 -6.930 -15.194 1.00 94.88 103 HIS A O 1
ATOM 787 N N . ALA A 1 104 ? 25.871 -5.677 -13.333 1.00 95.75 104 ALA A N 1
ATOM 788 C CA . ALA A 1 104 ? 25.199 -6.621 -12.450 1.00 95.75 104 ALA A CA 1
ATOM 789 C C . ALA A 1 104 ? 23.695 -6.675 -12.752 1.00 95.75 104 ALA A C 1
ATOM 791 O O . ALA A 1 104 ? 23.160 -7.765 -12.947 1.00 95.75 104 ALA A O 1
ATOM 792 N N . ALA A 1 105 ? 23.028 -5.524 -12.894 1.00 96.94 105 ALA A N 1
ATOM 793 C CA . ALA A 1 105 ? 21.609 -5.457 -13.260 1.00 96.94 105 ALA A CA 1
ATOM 794 C C . ALA A 1 105 ? 21.328 -6.162 -14.600 1.00 96.94 105 ALA A C 1
ATOM 796 O O . ALA A 1 105 ? 20.424 -6.993 -14.698 1.00 96.94 105 ALA A O 1
ATOM 797 N N . VAL A 1 106 ? 22.155 -5.906 -15.622 1.00 98.00 106 VAL A N 1
ATOM 798 C CA . VAL A 1 106 ? 22.023 -6.549 -16.938 1.00 98.00 106 VAL A CA 1
ATOM 799 C C . VAL A 1 106 ? 22.292 -8.053 -16.847 1.00 98.00 106 VAL A C 1
ATOM 801 O O . VAL A 1 106 ? 21.473 -8.852 -17.295 1.00 98.00 106 VAL A O 1
ATOM 804 N N . SER A 1 107 ? 23.428 -8.467 -16.276 1.00 97.38 107 SER A N 1
ATOM 805 C CA . SER A 1 107 ? 23.829 -9.884 -16.257 1.00 97.38 107 SER A CA 1
ATOM 806 C C . SER A 1 107 ? 22.880 -10.767 -15.443 1.00 97.38 107 SER A C 1
ATOM 808 O O . SER A 1 107 ? 22.546 -11.869 -15.891 1.00 97.38 107 SER A O 1
ATOM 810 N N . THR A 1 108 ? 22.406 -10.285 -14.293 1.00 96.38 108 THR A N 1
ATOM 811 C CA . THR A 1 108 ? 21.441 -11.009 -13.451 1.00 96.38 108 THR A CA 1
ATOM 812 C C . THR A 1 108 ? 20.096 -11.145 -14.155 1.00 96.38 108 THR A C 1
ATOM 814 O O . THR A 1 108 ? 19.585 -12.256 -14.263 1.00 96.38 108 THR A O 1
ATOM 817 N N . THR A 1 109 ? 19.579 -10.068 -14.754 1.00 97.56 109 THR A N 1
ATOM 818 C CA . THR A 1 109 ? 18.313 -10.098 -15.505 1.00 97.56 109 THR A CA 1
ATOM 819 C C . THR A 1 109 ? 18.396 -11.003 -16.741 1.00 97.56 109 THR A C 1
ATOM 821 O O . THR A 1 109 ? 17.486 -11.777 -17.024 1.00 97.56 109 THR A O 1
ATOM 824 N N . VAL A 1 110 ? 19.518 -10.993 -17.465 1.00 97.69 110 VAL A N 1
ATOM 825 C CA . VAL A 1 110 ? 19.741 -11.899 -18.606 1.00 97.69 110 VAL A CA 1
ATOM 826 C C . VAL A 1 110 ? 19.808 -13.360 -18.157 1.00 97.69 110 VAL A C 1
ATOM 828 O O . VAL A 1 110 ? 19.291 -14.242 -18.844 1.00 97.69 110 VAL A O 1
ATOM 831 N N . SER A 1 111 ? 20.439 -13.631 -17.015 1.00 96.00 111 SER A N 1
ATOM 832 C CA . SER A 1 111 ? 20.515 -14.983 -16.448 1.00 96.00 111 SER A CA 1
ATOM 833 C C . SER A 1 111 ? 19.142 -15.477 -15.996 1.00 96.00 111 SER A C 1
ATOM 835 O O . SER A 1 111 ? 18.781 -16.613 -16.300 1.00 96.00 111 SER A O 1
ATOM 837 N N . LEU A 1 112 ? 18.353 -14.598 -15.374 1.00 94.75 112 LEU A N 1
ATOM 838 C CA . LEU A 1 112 ? 16.961 -14.835 -15.003 1.00 94.75 112 LEU A CA 1
ATOM 839 C C . LEU A 1 112 ? 16.114 -15.216 -16.226 1.00 94.75 112 LEU A C 1
ATOM 841 O O . LEU A 1 112 ? 15.481 -16.268 -16.246 1.00 94.75 112 LEU A O 1
ATOM 845 N N . VAL A 1 113 ? 16.202 -14.437 -17.306 1.00 95.69 113 VAL A N 1
ATOM 846 C CA . VAL A 1 113 ? 15.497 -14.714 -18.570 1.00 95.69 113 VAL A CA 1
ATOM 847 C C . VAL A 1 113 ? 15.910 -16.052 -19.178 1.00 95.69 113 VAL A C 1
ATOM 849 O O . VAL A 1 113 ? 15.052 -16.813 -19.622 1.00 95.69 113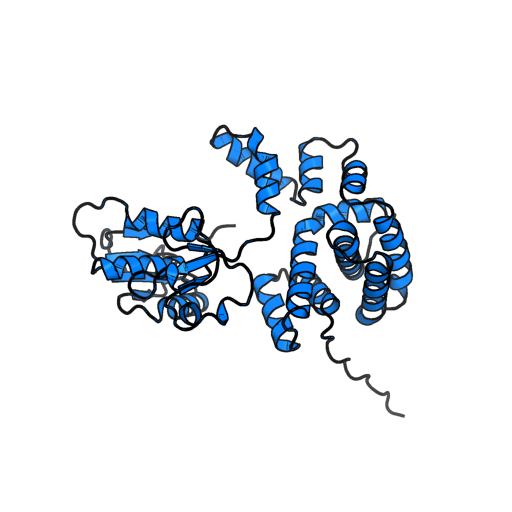 VAL A O 1
ATOM 852 N N . ARG A 1 114 ? 17.210 -16.382 -19.185 1.00 95.06 114 ARG A N 1
ATOM 853 C CA . ARG A 1 114 ? 17.684 -17.683 -19.694 1.00 95.06 114 ARG A CA 1
ATOM 854 C C . ARG A 1 114 ? 17.091 -18.851 -18.923 1.00 95.06 114 ARG A C 1
ATOM 856 O O . ARG A 1 114 ? 16.796 -19.877 -19.531 1.00 95.06 114 ARG A O 1
ATOM 863 N N . ARG A 1 115 ? 16.969 -18.700 -17.605 1.00 92.50 115 ARG A N 1
ATOM 864 C CA . ARG A 1 115 ? 16.492 -19.746 -16.705 1.00 92.50 115 ARG A CA 1
ATOM 865 C C . ARG A 1 115 ? 14.978 -19.940 -16.805 1.00 92.50 115 ARG A C 1
ATOM 867 O O . ARG A 1 115 ? 14.556 -21.091 -16.876 1.00 92.50 115 ARG A O 1
ATOM 874 N N . ASP A 1 116 ? 14.214 -18.846 -16.861 1.00 89.25 116 ASP A N 1
ATOM 875 C CA . ASP A 1 116 ? 12.757 -18.866 -16.635 1.00 89.25 116 ASP A CA 1
ATOM 876 C C . ASP A 1 116 ? 11.914 -18.646 -17.896 1.00 89.25 116 ASP A C 1
ATOM 878 O O . ASP A 1 116 ? 10.707 -18.869 -17.868 1.00 89.25 116 ASP A O 1
ATOM 882 N N . ILE A 1 117 ? 12.517 -18.172 -18.990 1.00 90.06 117 ILE A N 1
ATOM 883 C CA . ILE A 1 117 ? 11.833 -17.940 -20.278 1.00 90.06 117 ILE A CA 1
ATOM 884 C C . ILE A 1 117 ? 12.511 -18.746 -21.384 1.00 90.06 117 ILE A C 1
ATOM 886 O O . ILE A 1 117 ? 11.860 -19.415 -22.182 1.00 90.06 117 ILE A O 1
ATOM 890 N N . GLY A 1 118 ? 13.842 -18.690 -21.438 1.00 91.19 118 GLY A N 1
ATOM 891 C CA . GLY A 1 118 ? 14.662 -19.468 -22.356 1.00 91.19 118 GLY A CA 1
ATOM 892 C C . GLY A 1 118 ? 15.814 -18.677 -22.972 1.00 91.19 118 GLY A C 1
ATOM 893 O O . GLY A 1 118 ? 15.962 -17.464 -22.813 1.00 91.19 118 GLY A O 1
ATOM 894 N N . HIS A 1 119 ? 16.660 -19.378 -23.728 1.00 91.19 119 HIS A N 1
ATOM 895 C CA . HIS A 1 119 ? 17.887 -18.802 -24.288 1.00 91.19 119 HIS A CA 1
ATOM 896 C C . HIS A 1 119 ? 17.645 -17.774 -25.403 1.00 91.19 119 HIS A C 1
ATOM 898 O O . HIS A 1 119 ? 18.413 -16.821 -25.530 1.00 91.19 119 HIS A O 1
ATOM 904 N N . LYS A 1 120 ? 16.585 -17.946 -26.203 1.00 93.12 120 LYS A N 1
ATOM 905 C CA . LYS A 1 120 ? 16.282 -17.103 -27.371 1.00 93.12 120 LYS A CA 1
ATOM 906 C C . LYS A 1 120 ? 16.080 -15.612 -27.021 1.00 93.12 120 LYS A C 1
ATOM 908 O O . LYS A 1 120 ? 16.732 -14.784 -27.657 1.00 93.12 120 LYS A O 1
ATOM 913 N N . PRO A 1 121 ? 15.245 -15.226 -26.033 1.00 94.94 121 PRO A N 1
ATOM 914 C CA . PRO A 1 121 ? 15.053 -13.812 -25.685 1.00 94.94 121 PRO A CA 1
ATOM 915 C C . PRO A 1 121 ? 16.250 -13.168 -24.966 1.00 94.94 121 PRO A C 1
ATOM 917 O O . PRO A 1 121 ? 16.377 -11.945 -24.978 1.00 94.94 121 PRO A O 1
ATOM 920 N N . ALA A 1 122 ? 17.166 -13.951 -24.390 1.00 95.56 122 ALA A N 1
ATOM 921 C CA . ALA A 1 122 ? 18.252 -13.438 -23.552 1.00 95.56 122 ALA A CA 1
ATOM 922 C C . ALA A 1 122 ? 19.176 -12.429 -24.263 1.00 95.56 122 ALA A C 1
ATOM 924 O O . ALA A 1 122 ? 19.606 -11.444 -23.663 1.00 95.56 122 ALA A O 1
ATOM 925 N N . GLY A 1 123 ? 19.476 -12.655 -25.548 1.00 96.00 123 GLY A N 1
ATOM 926 C CA . GLY A 1 123 ? 20.295 -11.733 -26.341 1.00 96.00 123 GLY A CA 1
ATOM 927 C C . GLY A 1 123 ? 19.605 -10.387 -26.579 1.00 96.00 123 GLY A C 1
ATOM 928 O O . GLY A 1 123 ? 20.243 -9.341 -26.472 1.00 96.00 123 GLY A O 1
ATOM 929 N N . PHE A 1 124 ? 18.293 -10.416 -26.834 1.00 96.81 124 PHE A N 1
ATOM 930 C CA . PHE A 1 124 ? 17.472 -9.215 -26.990 1.00 96.81 124 PHE A CA 1
ATOM 931 C C . PHE A 1 124 ? 17.403 -8.420 -25.682 1.00 96.81 124 PHE A C 1
ATOM 933 O O . PHE A 1 124 ? 17.690 -7.227 -25.691 1.00 96.81 124 PHE A O 1
ATOM 940 N N . VAL A 1 125 ? 17.136 -9.090 -24.557 1.00 97.75 125 VAL A N 1
ATOM 941 C CA . VAL A 1 125 ? 17.101 -8.457 -23.228 1.00 97.75 125 VAL A CA 1
ATOM 942 C C . VAL A 1 125 ? 18.431 -7.785 -22.896 1.00 97.75 125 VAL A C 1
ATOM 944 O O . VAL A 1 125 ? 18.452 -6.620 -22.511 1.00 97.75 125 VAL A O 1
ATOM 947 N N . ASN A 1 126 ? 19.554 -8.473 -23.122 1.00 97.88 126 ASN A N 1
ATOM 948 C CA . ASN A 1 126 ? 20.880 -7.889 -22.924 1.00 97.88 126 ASN A CA 1
ATOM 949 C C . ASN A 1 126 ? 21.086 -6.622 -23.771 1.00 97.88 126 ASN A C 1
ATOM 951 O O . ASN A 1 126 ? 21.610 -5.631 -23.274 1.00 97.88 126 ASN A O 1
ATOM 955 N N . ALA A 1 127 ? 20.697 -6.653 -25.049 1.00 97.44 127 ALA A N 1
ATOM 956 C CA . ALA A 1 127 ? 20.865 -5.513 -25.946 1.00 97.44 127 ALA A CA 1
ATOM 957 C C . ALA A 1 127 ? 20.002 -4.311 -25.529 1.00 97.44 127 ALA A C 1
ATOM 959 O O . ALA A 1 127 ? 20.494 -3.185 -25.529 1.00 97.44 127 ALA A O 1
ATOM 960 N N . VAL A 1 128 ? 18.742 -4.544 -25.146 1.00 98.12 128 VAL A N 1
ATOM 961 C CA . VAL A 1 128 ? 17.830 -3.479 -24.704 1.00 98.12 128 VAL A CA 1
ATOM 962 C C . VAL A 1 128 ? 18.287 -2.886 -23.374 1.00 98.12 128 VAL A C 1
ATOM 964 O O . VAL A 1 128 ? 18.437 -1.674 -23.289 1.00 98.12 128 VAL A O 1
ATOM 967 N N . LEU A 1 129 ? 18.598 -3.701 -22.361 1.00 98.44 129 LEU A N 1
ATOM 968 C CA . LEU A 1 129 ? 19.015 -3.182 -21.051 1.00 98.44 129 LEU A CA 1
ATOM 969 C C . LEU A 1 129 ? 20.349 -2.431 -21.103 1.00 98.44 129 LEU A C 1
ATOM 971 O O . LEU A 1 129 ? 20.536 -1.464 -20.370 1.00 98.44 129 LEU A O 1
ATOM 975 N N . ARG A 1 130 ? 21.267 -2.822 -21.996 1.00 98.12 130 ARG A N 1
ATOM 976 C CA . ARG A 1 130 ? 22.483 -2.033 -22.244 1.00 98.12 130 ARG A CA 1
ATOM 977 C C . ARG A 1 130 ? 22.158 -0.635 -22.756 1.00 98.12 130 ARG A C 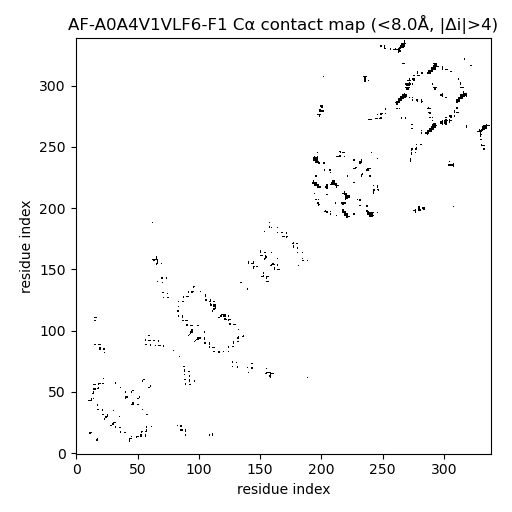1
ATOM 979 O O . ARG A 1 130 ? 22.794 0.303 -22.304 1.00 98.12 130 ARG A O 1
ATOM 986 N N . ARG A 1 131 ? 21.160 -0.504 -23.636 1.00 98.31 131 ARG A N 1
ATOM 987 C CA . ARG A 1 131 ? 20.683 0.797 -24.126 1.00 98.31 131 ARG A CA 1
ATOM 988 C C . ARG A 1 131 ? 19.953 1.589 -23.055 1.00 98.31 131 ARG A C 1
ATOM 990 O O . ARG A 1 131 ? 20.176 2.785 -22.944 1.00 98.31 131 ARG A O 1
ATOM 997 N N . VAL A 1 132 ? 19.126 0.931 -22.240 1.00 98.44 132 VAL A N 1
ATOM 998 C CA . VAL A 1 132 ? 18.494 1.571 -21.074 1.00 98.44 132 VAL A CA 1
ATOM 999 C C . VAL A 1 132 ? 19.563 2.193 -20.171 1.00 98.44 132 VAL A C 1
ATOM 1001 O O . VAL A 1 132 ? 19.418 3.338 -19.768 1.00 98.44 132 VAL A O 1
ATOM 1004 N N . ALA A 1 133 ? 20.672 1.489 -19.930 1.00 98.06 133 ALA A N 1
ATOM 1005 C CA . ALA A 1 133 ? 21.769 1.958 -19.084 1.00 98.06 133 ALA A CA 1
ATOM 1006 C C . ALA A 1 133 ? 22.601 3.125 -19.664 1.00 98.06 133 ALA A C 1
ATOM 1008 O O . ALA A 1 133 ? 23.491 3.617 -18.975 1.00 98.06 133 ALA A O 1
ATOM 1009 N N . GLU A 1 134 ? 22.365 3.560 -20.909 1.00 97.81 134 GLU A N 1
ATOM 1010 C CA . GLU A 1 134 ? 23.093 4.683 -21.530 1.00 97.81 134 GLU A CA 1
ATOM 1011 C C . GLU A 1 134 ? 22.645 6.057 -21.003 1.00 97.81 134 GLU A C 1
ATOM 1013 O O . GLU A 1 134 ? 23.307 7.061 -21.272 1.00 97.81 134 GLU A O 1
ATOM 1018 N N . LYS A 1 135 ? 21.513 6.120 -20.295 1.00 98.06 135 LYS A N 1
ATOM 1019 C CA . LYS A 1 135 ? 20.921 7.344 -19.743 1.00 98.06 135 LYS A CA 1
ATOM 1020 C C . LYS A 1 135 ? 20.422 7.077 -18.329 1.00 98.06 135 LYS A C 1
ATOM 1022 O O . LYS A 1 135 ? 20.003 5.961 -18.027 1.00 98.06 135 LYS A O 1
ATOM 1027 N N . ASP A 1 136 ? 20.453 8.098 -17.483 1.00 97.88 136 ASP A N 1
ATOM 1028 C CA . ASP A 1 136 ? 19.724 8.051 -16.218 1.00 97.88 136 ASP A CA 1
ATOM 1029 C C . ASP A 1 136 ? 18.216 8.256 -16.447 1.00 97.88 136 ASP A C 1
ATOM 1031 O O . ASP A 1 136 ? 17.749 8.423 -17.580 1.00 97.88 136 ASP A O 1
ATOM 1035 N N . LEU A 1 137 ? 17.442 8.180 -15.363 1.00 97.62 137 LEU A N 1
ATOM 1036 C CA . LEU A 1 137 ? 15.990 8.289 -15.430 1.00 97.62 137 LEU A CA 1
ATOM 1037 C C . LEU A 1 137 ? 15.538 9.647 -15.982 1.00 97.62 137 LEU A C 1
ATOM 1039 O O . LEU A 1 137 ? 14.687 9.670 -16.864 1.00 97.62 137 LEU A O 1
ATOM 1043 N N . GLU A 1 138 ? 16.119 10.755 -15.519 1.00 97.88 138 GLU A N 1
ATOM 1044 C CA . GLU A 1 138 ? 15.730 12.105 -15.954 1.00 97.88 138 GLU A CA 1
ATOM 1045 C C . GLU A 1 138 ? 15.982 12.309 -17.452 1.00 97.88 138 GLU A C 1
ATOM 1047 O O . GLU A 1 138 ? 15.092 12.739 -18.188 1.00 97.88 138 GLU A O 1
ATOM 1052 N N . MET A 1 139 ? 17.149 11.887 -17.946 1.00 98.38 139 MET A N 1
ATOM 1053 C CA . MET A 1 139 ? 17.455 11.930 -19.375 1.00 98.38 139 MET A CA 1
ATOM 1054 C C . MET A 1 139 ? 16.500 11.065 -20.204 1.00 98.38 139 MET A C 1
ATOM 1056 O O . MET A 1 139 ? 16.185 11.415 -21.344 1.00 98.38 139 MET A O 1
ATOM 1060 N N . TRP A 1 140 ? 16.056 9.921 -19.675 1.00 98.44 140 TRP A N 1
ATOM 1061 C CA . TRP A 1 140 ? 15.038 9.108 -20.334 1.00 98.44 140 TRP A CA 1
ATOM 1062 C C . TRP A 1 140 ? 13.681 9.797 -20.357 1.00 98.44 140 TRP A C 1
ATOM 1064 O O . TRP A 1 140 ? 13.060 9.824 -21.418 1.00 98.44 140 TRP A O 1
ATOM 1074 N N . LEU A 1 141 ? 13.250 10.382 -19.237 1.00 98.06 141 LEU A N 1
ATOM 1075 C CA . LEU A 1 141 ? 12.000 11.136 -19.146 1.00 98.06 141 LEU A CA 1
ATOM 1076 C C . LEU A 1 141 ? 11.962 12.262 -20.186 1.00 98.06 141 LEU A C 1
ATOM 1078 O O . LEU A 1 141 ? 10.987 12.375 -20.921 1.00 98.06 141 LEU A O 1
ATOM 1082 N N . ASP A 1 142 ? 13.054 13.004 -20.362 1.00 97.88 142 ASP A N 1
ATOM 1083 C CA . ASP A 1 142 ? 13.153 14.053 -21.386 1.00 97.88 142 ASP A CA 1
ATOM 1084 C C . ASP A 1 142 ? 13.093 13.537 -22.829 1.00 97.88 142 ASP A C 1
ATOM 1086 O O . ASP A 1 142 ? 12.711 14.269 -23.748 1.00 97.88 142 ASP A O 1
ATOM 1090 N N . VAL A 1 143 ? 13.496 12.286 -23.064 1.00 98.12 143 VAL A N 1
ATOM 1091 C CA . VAL A 1 143 ? 13.358 11.638 -24.373 1.00 98.12 143 VAL A CA 1
ATOM 1092 C C . VAL A 1 143 ? 11.911 11.218 -24.603 1.00 98.12 143 VAL A C 1
ATOM 1094 O O . VAL A 1 143 ? 11.354 11.548 -25.648 1.00 98.12 143 VAL A O 1
ATOM 1097 N N . VAL A 1 144 ? 11.307 10.508 -23.647 1.00 97.69 144 VAL A N 1
ATOM 1098 C CA . VAL A 1 144 ? 9.985 9.888 -23.833 1.00 97.69 144 VAL A CA 1
ATOM 1099 C C . VAL A 1 144 ? 8.830 10.876 -23.702 1.00 97.69 144 VAL A C 1
ATOM 1101 O O . VAL A 1 144 ? 7.766 10.623 -24.254 1.00 97.69 144 VAL A O 1
ATOM 1104 N N . THR A 1 145 ? 9.026 12.018 -23.033 1.00 97.75 145 THR A N 1
ATOM 1105 C CA . THR A 1 145 ? 7.999 13.069 -22.946 1.00 97.75 145 THR A CA 1
ATOM 1106 C C . THR A 1 145 ? 8.167 14.185 -23.970 1.00 97.75 145 THR A C 1
ATOM 1108 O O . THR A 1 145 ? 7.465 15.194 -23.906 1.00 97.75 145 THR A O 1
ATOM 1111 N N . ARG A 1 146 ? 9.117 14.069 -24.902 1.00 96.88 146 ARG A N 1
ATOM 1112 C CA . ARG A 1 146 ? 9.395 15.140 -25.862 1.00 96.88 146 ARG A CA 1
ATOM 1113 C C . ARG A 1 146 ? 8.221 15.350 -26.815 1.00 96.88 146 ARG A C 1
ATOM 1115 O O . ARG A 1 146 ? 7.859 14.447 -27.561 1.00 96.88 146 ARG A O 1
ATOM 1122 N N . GLY A 1 147 ? 7.707 16.578 -26.852 1.00 95.94 147 GLY A N 1
ATOM 1123 C CA . GLY A 1 147 ? 6.614 16.964 -27.749 1.00 95.94 147 GLY A CA 1
ATOM 1124 C C . GLY A 1 147 ? 5.234 16.465 -27.313 1.00 95.94 147 GLY A C 1
ATOM 1125 O O . GLY A 1 147 ? 4.293 16.585 -28.093 1.00 95.94 147 GLY A O 1
ATOM 1126 N N . LEU A 1 148 ? 5.114 15.914 -26.101 1.00 96.12 148 LEU A N 1
ATOM 1127 C CA . LEU A 1 148 ? 3.827 15.598 -25.487 1.00 96.12 148 LEU A CA 1
ATOM 1128 C C . LEU A 1 148 ? 3.219 16.844 -24.835 1.00 96.12 148 LEU A C 1
ATOM 1130 O O . LEU A 1 148 ? 3.944 17.768 -24.467 1.00 96.12 148 LEU A O 1
ATOM 1134 N N . ASP A 1 149 ? 1.895 16.844 -24.671 1.00 95.00 149 ASP A N 1
ATOM 1135 C CA . ASP A 1 149 ? 1.228 17.789 -23.773 1.00 95.00 149 ASP A CA 1
ATOM 1136 C C . ASP A 1 149 ? 1.588 17.519 -22.302 1.00 95.00 149 ASP A C 1
ATOM 1138 O O . ASP A 1 149 ? 2.062 16.433 -21.955 1.00 95.00 149 ASP A O 1
ATOM 1142 N N . ASP A 1 150 ? 1.351 18.510 -21.439 1.00 90.56 150 ASP A N 1
ATOM 1143 C CA . ASP A 1 150 ? 1.741 18.466 -20.025 1.00 90.56 150 ASP A CA 1
ATOM 1144 C C . ASP A 1 150 ? 1.156 17.255 -19.285 1.00 90.56 150 ASP A C 1
ATOM 1146 O O . ASP A 1 150 ? 1.837 16.635 -18.471 1.00 90.56 150 ASP A O 1
ATOM 1150 N N . ASP A 1 151 ? -0.077 16.857 -19.595 1.00 89.81 151 ASP A N 1
ATOM 1151 C CA . ASP A 1 151 ? -0.777 15.776 -18.894 1.00 89.81 151 ASP A CA 1
ATOM 1152 C C . ASP A 1 151 ? -0.275 14.405 -19.357 1.00 89.81 151 ASP A C 1
ATOM 1154 O O . ASP A 1 151 ? -0.090 13.492 -18.550 1.00 89.81 151 ASP A O 1
ATOM 1158 N N . ALA A 1 152 ? 0.001 14.256 -20.653 1.00 93.62 152 ALA A N 1
ATOM 1159 C CA . ALA A 1 152 ? 0.659 13.079 -21.204 1.00 93.62 152 ALA A CA 1
ATOM 1160 C C . ALA A 1 152 ? 2.101 12.951 -20.682 1.00 93.62 152 ALA A C 1
ATOM 1162 O O . ALA A 1 152 ? 2.541 11.852 -20.336 1.00 93.62 152 ALA A O 1
ATOM 1163 N N . ALA A 1 153 ? 2.822 14.068 -20.550 1.00 96.00 153 ALA A N 1
ATOM 1164 C CA . ALA A 1 153 ? 4.142 14.088 -19.933 1.00 96.00 153 ALA A CA 1
ATOM 1165 C C . ALA A 1 153 ? 4.079 13.708 -18.442 1.00 96.00 153 ALA A C 1
ATOM 1167 O O . ALA A 1 153 ? 4.877 12.881 -17.995 1.00 96.00 153 ALA A O 1
ATOM 1168 N N . LEU A 1 154 ? 3.118 14.249 -17.682 1.00 95.44 154 LEU A N 1
ATOM 1169 C CA . LEU A 1 154 ? 2.891 13.909 -16.272 1.00 95.44 154 LEU A CA 1
ATOM 1170 C C . LEU A 1 154 ? 2.546 12.430 -16.094 1.00 95.44 154 LEU A C 1
ATOM 1172 O O . LEU A 1 154 ? 3.132 11.779 -15.230 1.00 95.44 154 LEU A O 1
ATOM 1176 N N . SER A 1 155 ? 1.662 11.887 -16.933 1.00 97.06 155 SER A N 1
ATOM 1177 C CA . SER A 1 155 ? 1.286 10.468 -16.944 1.00 97.06 155 SER A CA 1
ATOM 1178 C C . SER A 1 155 ? 2.516 9.557 -17.030 1.00 97.06 155 SER A C 1
ATOM 1180 O O . SER A 1 155 ? 2.664 8.646 -16.218 1.00 97.06 155 SER A O 1
ATOM 1182 N N . ILE A 1 156 ? 3.463 9.850 -17.929 1.00 97.69 156 ILE A N 1
ATOM 1183 C CA . ILE A 1 156 ? 4.692 9.054 -18.066 1.00 97.69 156 ILE A CA 1
ATOM 1184 C C . ILE A 1 156 ? 5.674 9.314 -16.918 1.00 97.69 156 ILE A C 1
ATOM 1186 O O . ILE A 1 156 ? 6.215 8.361 -16.357 1.00 97.69 156 ILE A O 1
ATOM 1190 N N . ARG A 1 157 ? 5.913 10.580 -16.545 1.00 97.00 157 ARG A N 1
ATOM 1191 C CA . ARG A 1 157 ? 6.884 10.956 -15.491 1.00 97.00 157 ARG A CA 1
ATOM 1192 C C . ARG A 1 157 ? 6.523 10.389 -14.129 1.00 97.00 157 ARG A C 1
ATOM 1194 O O . ARG A 1 157 ? 7.403 10.015 -13.357 1.00 97.00 157 ARG A O 1
ATOM 1201 N N . THR A 1 158 ? 5.228 10.311 -13.863 1.00 96.19 158 THR A N 1
ATOM 1202 C CA . THR A 1 158 ? 4.678 9.812 -12.606 1.00 96.19 158 THR A CA 1
ATOM 1203 C C . THR A 1 158 ? 4.116 8.398 -12.750 1.00 96.19 158 THR A C 1
ATOM 1205 O O . THR A 1 158 ? 3.553 7.878 -11.807 1.00 96.19 158 THR A O 1
ATOM 1208 N N . SER A 1 159 ? 4.267 7.734 -13.899 1.00 97.38 159 SER A N 1
ATOM 1209 C CA . SER A 1 159 ? 3.778 6.362 -14.102 1.00 97.38 159 SER A CA 1
ATOM 1210 C C . SER A 1 159 ? 2.287 6.150 -13.765 1.00 97.38 159 SER A C 1
ATOM 1212 O O . SER A 1 159 ? 1.884 5.054 -13.374 1.00 97.38 159 SER A O 1
ATOM 1214 N N . HIS A 1 160 ? 1.457 7.174 -13.963 1.00 97.06 160 HIS A N 1
ATOM 1215 C CA . HIS A 1 160 ? 0.008 7.079 -13.793 1.00 97.06 160 HIS A CA 1
ATOM 1216 C C . HIS A 1 160 ? -0.672 6.945 -15.151 1.00 97.06 160 HIS A C 1
ATOM 1218 O O . HIS A 1 160 ? -0.331 7.692 -16.072 1.00 97.06 160 HIS A O 1
ATOM 1224 N N . PRO A 1 161 ? -1.676 6.068 -15.308 1.00 95.44 161 PRO A N 1
ATOM 1225 C CA . PRO A 1 161 ? -2.528 6.076 -16.490 1.00 95.44 161 PRO A CA 1
ATOM 1226 C C . PRO A 1 161 ? -3.145 7.461 -16.721 1.00 95.44 161 PRO A C 1
ATOM 1228 O O . PRO A 1 161 ? -3.540 8.131 -15.769 1.00 95.44 161 PRO A O 1
ATOM 1231 N N . ARG A 1 162 ? -3.282 7.878 -17.987 1.00 94.06 162 ARG A N 1
ATOM 1232 C CA . ARG A 1 162 ? -3.820 9.206 -18.335 1.00 94.06 162 ARG A CA 1
ATOM 1233 C C . ARG A 1 162 ? -5.159 9.503 -17.653 1.00 94.06 162 ARG A C 1
ATOM 1235 O O . ARG A 1 162 ? -5.341 10.589 -17.121 1.00 94.06 162 ARG A O 1
ATOM 1242 N N . TRP A 1 163 ? -6.052 8.518 -17.603 1.00 95.44 163 TRP A N 1
ATOM 1243 C CA . TRP A 1 163 ? -7.358 8.685 -16.972 1.00 95.44 163 TRP A CA 1
ATOM 1244 C C . TRP A 1 163 ? -7.262 8.968 -15.461 1.00 95.44 163 TRP A C 1
ATOM 1246 O O . TRP A 1 163 ? -8.047 9.763 -14.963 1.00 95.44 163 TRP A O 1
ATOM 1256 N N . ILE A 1 164 ? -6.280 8.404 -14.742 1.00 95.75 164 ILE A N 1
ATOM 1257 C CA . ILE A 1 164 ? -6.044 8.715 -13.319 1.00 95.75 164 ILE A CA 1
ATOM 1258 C C . ILE A 1 164 ? -5.606 10.171 -13.163 1.00 95.75 164 ILE A C 1
ATOM 1260 O O . ILE A 1 164 ? -6.134 10.885 -12.315 1.00 95.75 164 ILE A O 1
ATOM 1264 N N . VAL A 1 165 ? -4.676 10.634 -14.005 1.00 96.44 165 VAL A N 1
ATOM 1265 C CA . VAL A 1 165 ? -4.223 12.036 -14.000 1.00 96.44 165 VAL A CA 1
ATOM 1266 C C . VAL A 1 165 ? -5.405 12.982 -14.229 1.00 96.44 165 VAL A C 1
ATOM 1268 O O . VAL A 1 165 ? -5.545 13.983 -13.523 1.00 96.44 165 VAL A O 1
ATOM 1271 N N . ASP A 1 166 ? -6.277 12.644 -15.180 1.00 94.75 166 ASP A N 1
ATOM 1272 C CA . ASP A 1 166 ? -7.465 13.432 -15.496 1.00 94.75 166 ASP A CA 1
ATOM 1273 C C . ASP A 1 166 ? -8.478 13.442 -14.329 1.00 94.75 166 ASP A C 1
ATOM 1275 O O . ASP A 1 166 ? -9.013 14.503 -14.000 1.00 94.75 166 ASP A O 1
ATOM 1279 N N . GLU A 1 167 ? -8.730 12.304 -13.669 1.00 95.81 167 GLU A N 1
ATOM 1280 C CA . GLU A 1 167 ? -9.641 12.221 -12.513 1.00 95.81 167 GLU A CA 1
ATOM 1281 C C . GLU A 1 167 ? -9.102 12.960 -11.281 1.00 95.81 167 GLU A C 1
ATOM 1283 O O . GLU A 1 167 ? -9.830 13.740 -10.663 1.00 95.81 167 GLU A O 1
ATOM 1288 N N . LEU A 1 168 ? -7.814 12.816 -10.958 1.00 95.94 168 LEU A N 1
ATOM 1289 C CA . LEU A 1 168 ? -7.199 13.543 -9.842 1.00 95.94 168 LEU A CA 1
ATOM 1290 C C . LEU A 1 168 ? -7.205 15.055 -10.083 1.00 95.94 168 LEU A C 1
ATOM 1292 O O . LEU A 1 168 ? -7.479 15.836 -9.172 1.00 95.94 168 LEU A O 1
ATOM 1296 N N . ARG A 1 169 ? -6.997 15.492 -11.329 1.00 95.12 169 ARG A N 1
ATOM 1297 C CA . ARG A 1 169 ? -7.145 16.903 -11.701 1.00 95.12 169 ARG A CA 1
ATOM 1298 C C . ARG A 1 169 ? -8.569 17.404 -11.488 1.00 95.12 169 ARG A C 1
ATOM 1300 O O . ARG A 1 169 ? -8.750 18.526 -11.018 1.00 95.12 169 ARG A O 1
ATOM 1307 N N . LYS A 1 170 ? -9.583 16.613 -11.852 1.00 95.56 170 LYS A N 1
ATOM 1308 C CA . LYS A 1 170 ? -10.987 16.972 -11.600 1.00 95.56 170 LYS A CA 1
ATOM 1309 C C . LYS A 1 170 ? -11.253 17.095 -10.102 1.00 95.56 170 LYS A C 1
ATOM 1311 O O . LYS A 1 170 ? -11.855 18.085 -9.702 1.00 95.56 170 LYS A O 1
ATOM 1316 N N . ALA A 1 171 ? -10.759 16.157 -9.293 1.00 95.75 171 ALA A N 1
ATOM 1317 C CA . ALA A 1 171 ? -10.897 16.204 -7.839 1.00 95.75 171 ALA A CA 1
ATOM 1318 C C . ALA A 1 171 ? -10.257 17.470 -7.241 1.00 95.75 171 ALA A C 1
ATOM 1320 O O . ALA A 1 171 ? -10.901 18.184 -6.477 1.00 95.75 171 ALA A O 1
ATOM 1321 N N . LEU A 1 172 ? -9.039 17.817 -7.664 1.00 96.94 172 LEU A N 1
ATOM 1322 C CA . LEU A 1 172 ? -8.349 19.028 -7.209 1.00 96.94 172 LEU A CA 1
ATOM 1323 C C . LEU A 1 172 ? -9.056 20.325 -7.624 1.00 96.94 172 LEU A C 1
ATOM 1325 O O . LEU A 1 172 ? -9.056 21.299 -6.877 1.00 96.94 172 LEU A O 1
ATOM 1329 N N . ARG A 1 173 ? -9.716 20.350 -8.787 1.00 96.69 173 ARG A N 1
ATOM 1330 C CA . ARG A 1 173 ? -10.526 21.506 -9.208 1.00 96.69 173 ARG A CA 1
ATOM 1331 C C . ARG A 1 173 ? -11.742 21.739 -8.314 1.00 96.69 173 ARG A C 1
ATOM 1333 O O . ARG A 1 173 ? -12.143 22.886 -8.160 1.00 96.69 173 ARG A O 1
ATOM 1340 N N . VAL A 1 174 ? -12.325 20.688 -7.730 1.00 97.06 174 VAL A N 1
ATOM 1341 C CA . VAL A 1 174 ? -13.469 20.821 -6.804 1.00 97.06 174 VAL A CA 1
ATOM 1342 C C . VAL A 1 174 ? -13.077 21.592 -5.542 1.00 97.06 174 VAL A C 1
ATOM 1344 O O . VAL A 1 174 ? -13.909 22.302 -4.985 1.00 97.06 174 VAL A O 1
ATOM 1347 N N . ILE A 1 175 ? -11.814 21.488 -5.123 1.00 96.44 175 ILE A N 1
ATOM 1348 C CA . ILE A 1 175 ? -11.270 22.171 -3.942 1.00 96.44 175 ILE A CA 1
ATOM 1349 C C . ILE A 1 175 ? -10.416 23.404 -4.290 1.00 96.44 175 ILE A C 1
ATOM 1351 O O . ILE A 1 175 ? -9.693 23.893 -3.431 1.00 96.44 175 ILE A O 1
ATOM 1355 N N . ASP A 1 176 ? -10.495 23.900 -5.532 1.00 96.62 176 ASP A N 1
ATOM 1356 C CA . ASP A 1 176 ? -9.737 25.060 -6.036 1.00 96.62 176 ASP A CA 1
ATOM 1357 C C . ASP A 1 176 ? -8.201 24.935 -5.896 1.00 96.62 176 ASP A C 1
ATOM 1359 O O . ASP A 1 176 ? -7.497 25.908 -5.641 1.00 96.62 176 ASP A O 1
ATOM 1363 N N . ALA A 1 177 ? -7.666 23.721 -6.087 1.00 97.31 177 ALA A N 1
ATOM 1364 C CA . ALA A 1 177 ? -6.233 23.418 -5.971 1.00 97.31 177 ALA A CA 1
ATOM 1365 C C . ALA A 1 177 ? -5.624 22.710 -7.210 1.00 97.31 177 ALA A C 1
ATOM 1367 O O . ALA A 1 177 ? -4.856 21.756 -7.063 1.00 97.31 177 ALA A O 1
ATOM 1368 N N . PRO A 1 178 ? -5.933 23.115 -8.462 1.00 94.00 178 PRO A N 1
ATOM 1369 C CA . PRO A 1 178 ? -5.485 22.393 -9.662 1.00 94.00 178 PRO A CA 1
ATOM 1370 C C . PRO A 1 178 ? -3.956 22.303 -9.809 1.00 94.00 178 PRO A C 1
ATOM 1372 O O . PRO A 1 178 ? -3.460 21.343 -10.405 1.00 94.00 178 PRO A O 1
ATOM 1375 N N . ASP A 1 179 ? -3.221 23.268 -9.254 1.00 95.44 179 ASP A N 1
ATOM 1376 C CA . ASP A 1 179 ? -1.759 23.343 -9.329 1.00 95.44 179 ASP A CA 1
ATOM 1377 C C . ASP A 1 179 ? -1.054 22.330 -8.404 1.00 95.44 179 ASP A C 1
ATOM 1379 O O . ASP A 1 179 ? 0.146 22.094 -8.549 1.00 95.44 179 ASP A O 1
ATOM 1383 N N . GLU A 1 180 ? -1.782 21.667 -7.494 1.00 97.12 180 GLU A N 1
ATOM 1384 C CA . GLU A 1 180 ? -1.234 20.631 -6.604 1.00 97.12 180 GLU A CA 1
ATOM 1385 C C . GLU A 1 180 ? -1.055 19.267 -7.286 1.00 97.12 180 GLU A C 1
ATOM 1387 O O . GLU A 1 180 ? -0.436 18.362 -6.720 1.00 97.12 180 GLU A O 1
ATOM 1392 N N . LEU A 1 181 ? -1.548 19.098 -8.518 1.00 96.62 181 LEU A N 1
ATOM 1393 C CA . LEU A 1 181 ? -1.538 17.807 -9.209 1.00 96.62 181 LEU A CA 1
ATOM 1394 C C . LEU A 1 181 ? -0.142 17.161 -9.296 1.00 96.62 181 LEU A C 1
ATOM 1396 O O . LEU A 1 181 ? -0.040 15.971 -8.991 1.00 96.62 181 LEU A O 1
ATOM 1400 N N . PRO A 1 182 ? 0.945 17.873 -9.660 1.00 95.75 182 PRO A N 1
ATOM 1401 C CA . PRO A 1 182 ? 2.272 17.261 -9.685 1.00 95.75 182 PRO A CA 1
ATOM 1402 C C . PRO A 1 182 ? 2.719 16.756 -8.308 1.00 95.75 182 PRO A C 1
ATOM 1404 O O . PRO A 1 182 ? 3.335 15.694 -8.222 1.00 95.75 182 PRO A O 1
ATOM 1407 N N . ALA A 1 183 ? 2.393 17.483 -7.235 1.00 96.19 183 ALA A N 1
ATOM 1408 C CA . ALA A 1 183 ? 2.740 17.096 -5.870 1.00 96.19 183 ALA A CA 1
ATOM 1409 C C . ALA A 1 183 ? 1.929 15.878 -5.406 1.00 96.19 183 ALA A C 1
ATOM 1411 O O . ALA A 1 183 ? 2.499 14.960 -4.819 1.00 96.19 183 ALA A O 1
ATOM 1412 N N . LEU A 1 184 ? 0.635 15.826 -5.738 1.00 96.69 184 LEU A N 1
ATOM 1413 C CA . LEU A 1 184 ? -0.235 14.686 -5.453 1.00 96.69 184 LEU A CA 1
ATOM 1414 C C . LEU A 1 184 ? 0.264 13.403 -6.136 1.00 96.69 184 LEU A C 1
ATOM 1416 O O . LEU A 1 184 ? 0.448 12.383 -5.479 1.00 96.69 184 LEU A O 1
ATOM 1420 N N . LEU A 1 185 ? 0.567 13.468 -7.436 1.00 96.81 185 LEU A N 1
ATOM 1421 C CA . LEU A 1 185 ? 1.107 12.327 -8.189 1.00 96.81 185 LEU A CA 1
ATOM 1422 C C . LEU A 1 185 ? 2.504 11.914 -7.691 1.00 96.81 185 LEU A C 1
ATOM 1424 O O . LEU A 1 185 ? 2.880 10.741 -7.748 1.00 96.81 185 LEU A O 1
ATOM 1428 N N . ALA A 1 186 ? 3.315 12.865 -7.224 1.00 94.69 186 ALA A N 1
ATOM 1429 C CA . ALA A 1 186 ? 4.605 12.555 -6.618 1.00 94.69 186 ALA A CA 1
ATOM 1430 C C . ALA A 1 186 ? 4.442 11.856 -5.258 1.00 94.69 186 ALA A C 1
ATOM 1432 O O . ALA A 1 186 ? 5.188 10.919 -4.972 1.00 94.69 186 ALA A O 1
ATOM 1433 N N . ALA A 1 187 ? 3.466 12.281 -4.450 1.00 94.19 187 ALA A N 1
ATOM 1434 C CA . ALA A 1 187 ? 3.148 11.666 -3.167 1.00 94.19 187 ALA A CA 1
ATOM 1435 C C . ALA A 1 187 ? 2.649 10.223 -3.335 1.00 94.19 187 ALA A C 1
ATOM 1437 O O . ALA A 1 187 ? 3.131 9.344 -2.625 1.00 94.19 187 ALA A O 1
ATOM 1438 N N . ASP A 1 188 ? 1.779 9.961 -4.316 1.00 94.75 188 ASP A N 1
ATOM 1439 C CA . ASP A 1 188 ? 1.276 8.606 -4.608 1.00 94.75 188 ASP A CA 1
ATOM 1440 C C . ASP A 1 188 ? 2.396 7.644 -5.062 1.00 94.75 188 ASP A C 1
ATOM 1442 O O . ASP A 1 188 ? 2.395 6.449 -4.772 1.00 94.75 188 ASP A O 1
ATOM 1446 N N . ASN A 1 189 ? 3.442 8.184 -5.697 1.00 93.25 189 ASN A N 1
ATOM 1447 C CA . ASN A 1 189 ? 4.633 7.428 -6.091 1.00 93.25 189 ASN A CA 1
ATOM 1448 C C . ASN A 1 189 ? 5.701 7.274 -5.005 1.00 93.25 189 ASN A C 1
ATOM 1450 O O . ASN A 1 189 ? 6.739 6.636 -5.244 1.00 93.25 189 ASN A O 1
ATOM 1454 N N . ALA A 1 190 ? 5.522 7.876 -3.835 1.00 91.88 190 ALA A N 1
ATOM 1455 C CA . ALA A 1 190 ? 6.459 7.666 -2.749 1.00 91.88 190 ALA A CA 1
ATOM 1456 C C . ALA A 1 190 ? 6.327 6.220 -2.232 1.00 91.88 190 ALA A C 1
ATOM 1458 O O . ALA A 1 190 ? 5.221 5.685 -2.146 1.00 91.88 190 ALA A O 1
ATOM 1459 N N . PRO A 1 191 ? 7.432 5.541 -1.872 1.00 87.31 191 PRO A N 1
ATOM 1460 C CA . PRO A 1 191 ? 7.334 4.288 -1.138 1.00 87.31 191 PRO A CA 1
ATOM 1461 C C . PRO A 1 191 ? 6.483 4.484 0.129 1.00 87.31 191 PRO A C 1
ATOM 1463 O O . PRO A 1 191 ? 6.752 5.423 0.888 1.00 87.31 191 PRO A O 1
ATOM 1466 N N . PRO A 1 192 ? 5.473 3.630 0.374 1.00 86.62 192 PRO A N 1
ATOM 1467 C CA . PRO A 1 192 ? 4.604 3.796 1.526 1.00 86.62 192 PRO A CA 1
ATOM 1468 C C . PRO A 1 192 ? 5.396 3.582 2.815 1.00 86.62 192 PRO A C 1
ATOM 1470 O O . PRO A 1 192 ? 6.250 2.696 2.908 1.00 86.62 192 PRO A O 1
ATOM 1473 N N . ARG A 1 193 ? 5.087 4.391 3.826 1.00 90.50 193 ARG A N 1
ATOM 1474 C CA . ARG A 1 193 ? 5.600 4.198 5.183 1.00 90.50 193 ARG A CA 1
ATOM 1475 C C . ARG A 1 193 ? 4.725 3.182 5.906 1.00 90.50 193 ARG A C 1
ATOM 1477 O O . ARG A 1 193 ? 3.508 3.186 5.745 1.00 90.50 193 ARG A O 1
ATOM 1484 N N . VAL A 1 194 ? 5.340 2.317 6.709 1.00 93.31 194 VAL A N 1
ATOM 1485 C CA . VAL A 1 194 ? 4.589 1.399 7.571 1.00 93.31 194 VAL A CA 1
ATOM 1486 C C . VAL A 1 194 ? 4.206 2.154 8.836 1.00 93.31 194 VAL A C 1
ATOM 1488 O O . VAL A 1 194 ? 5.062 2.477 9.657 1.00 93.31 194 VAL A O 1
ATOM 1491 N N . THR A 1 195 ? 2.917 2.437 8.984 1.00 97.06 195 THR A N 1
ATOM 1492 C CA . THR A 1 195 ? 2.372 3.127 10.155 1.00 97.06 195 THR A CA 1
ATOM 1493 C C . THR A 1 195 ? 1.735 2.120 11.104 1.00 97.06 195 THR A C 1
ATOM 1495 O O . THR A 1 195 ? 0.934 1.273 10.702 1.00 97.06 195 THR A O 1
ATOM 1498 N N . LEU A 1 196 ? 2.100 2.216 12.376 1.00 98.12 196 LEU A N 1
ATOM 1499 C CA . LEU A 1 196 ? 1.496 1.492 13.482 1.00 98.12 196 LEU A CA 1
ATOM 1500 C C . LEU A 1 196 ? 0.425 2.352 14.152 1.00 98.12 196 LEU A C 1
ATOM 1502 O O . LEU A 1 196 ? 0.525 3.577 14.170 1.00 98.12 196 LEU A O 1
ATOM 1506 N N . VAL A 1 197 ? -0.563 1.692 14.745 1.00 98.50 197 VAL A N 1
ATOM 1507 C CA . VAL A 1 197 ? -1.592 2.292 15.598 1.00 98.50 197 VAL A CA 1
ATOM 1508 C C . VAL A 1 197 ? -1.554 1.629 16.972 1.00 98.50 197 VAL A C 1
ATOM 1510 O O . VAL A 1 197 ? -1.666 0.404 17.065 1.00 98.50 197 VAL A O 1
ATOM 1513 N N . SER A 1 198 ? -1.395 2.412 18.039 1.00 98.38 198 SER A N 1
ATOM 1514 C CA . SER A 1 198 ? -1.630 1.947 19.412 1.00 98.38 198 SER A CA 1
ATOM 1515 C C . SER A 1 198 ? -3.124 1.968 19.733 1.00 98.38 198 SER A C 1
ATOM 1517 O O . SER A 1 198 ? -3.873 2.799 19.217 1.00 98.38 198 SER A O 1
ATOM 1519 N N . ARG A 1 199 ? -3.592 1.032 20.564 1.00 98.25 199 ARG A N 1
ATOM 1520 C CA . ARG A 1 199 ? -5.009 0.961 20.943 1.00 98.25 199 ARG A CA 1
ATOM 1521 C C . ARG A 1 199 ? -5.155 1.443 22.382 1.00 98.25 199 ARG A C 1
ATOM 1523 O O . ARG A 1 199 ? -4.640 0.776 23.284 1.00 98.25 199 ARG A O 1
ATOM 1530 N N . PRO A 1 200 ? -5.839 2.575 22.622 1.00 98.12 200 PRO A N 1
ATOM 1531 C CA . PRO A 1 200 ? -5.935 3.146 23.959 1.00 98.12 200 PRO A CA 1
ATOM 1532 C C . PRO A 1 200 ? -6.563 2.155 24.945 1.00 98.12 200 PRO A C 1
ATOM 1534 O O . PRO A 1 200 ? -7.511 1.446 24.617 1.00 98.12 200 PRO A O 1
ATOM 1537 N N . GLY A 1 201 ? -6.002 2.091 26.152 1.00 97.44 201 GLY A N 1
ATOM 1538 C CA . GLY A 1 201 ? -6.373 1.110 27.177 1.00 97.44 201 GLY A CA 1
ATOM 1539 C C . GLY A 1 201 ? -5.677 -0.250 27.053 1.00 97.44 201 GLY A C 1
ATOM 1540 O O . GLY A 1 201 ? -5.666 -0.999 28.025 1.00 97.44 201 GLY A O 1
ATOM 1541 N N . LEU A 1 202 ? -5.059 -0.556 25.906 1.00 97.94 202 LEU A N 1
ATOM 1542 C CA . LEU A 1 202 ? -4.287 -1.786 25.680 1.00 97.94 202 LEU A CA 1
ATOM 1543 C C . LEU A 1 202 ? -2.783 -1.514 25.501 1.00 97.94 202 LEU A C 1
ATOM 1545 O O . LEU A 1 202 ? -1.950 -2.317 25.931 1.00 97.94 202 LEU A O 1
ATOM 1549 N N . SER A 1 203 ? -2.432 -0.395 24.868 1.00 97.88 203 SER A N 1
ATOM 1550 C CA . SER A 1 203 ? -1.061 0.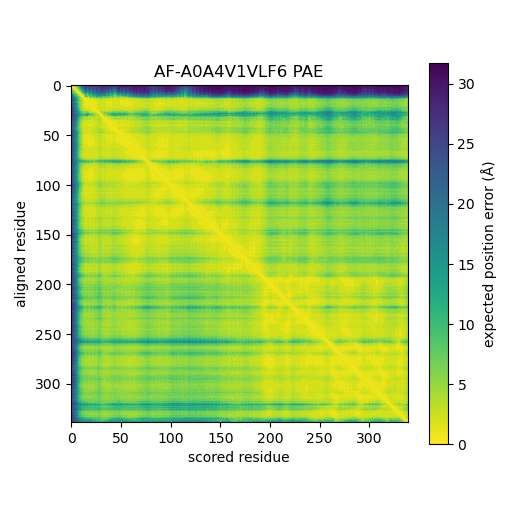114 24.750 1.00 97.88 203 SER A CA 1
ATOM 1551 C C . SER A 1 203 ? -1.028 1.640 24.601 1.00 97.88 203 SER A C 1
ATOM 1553 O O . SER A 1 203 ? -2.060 2.291 24.420 1.00 97.88 203 SER A O 1
ATOM 1555 N N . SER A 1 204 ? 0.177 2.202 24.674 1.00 97.19 204 SER A N 1
ATOM 1556 C CA . SER A 1 204 ? 0.514 3.594 24.374 1.00 97.19 204 SER A CA 1
ATOM 1557 C C . SER A 1 204 ? 1.364 3.683 23.094 1.00 97.19 204 SER A C 1
ATOM 1559 O O . SER A 1 204 ? 2.101 2.742 22.792 1.00 97.19 204 SER A O 1
ATOM 1561 N N . PRO A 1 205 ? 1.335 4.799 22.330 1.00 97.06 205 PRO A N 1
ATOM 1562 C CA . PRO A 1 205 ? 2.313 5.044 21.261 1.00 97.06 205 PRO A CA 1
ATOM 1563 C C . PRO A 1 205 ? 3.775 4.935 21.726 1.00 97.06 205 PRO A C 1
ATOM 1565 O O . PRO A 1 205 ? 4.639 4.561 20.935 1.00 97.06 205 PRO A O 1
ATOM 1568 N N . ASP A 1 206 ? 4.047 5.236 22.999 1.00 96.38 206 ASP A N 1
ATOM 1569 C CA . ASP A 1 206 ? 5.390 5.149 23.589 1.00 96.38 206 ASP A CA 1
ATOM 1570 C C . ASP A 1 206 ? 5.886 3.704 23.748 1.00 96.38 206 ASP A C 1
ATOM 1572 O O . ASP A 1 206 ? 7.094 3.476 23.803 1.00 96.38 206 ASP A O 1
ATOM 1576 N N . ASP A 1 207 ? 4.975 2.725 23.760 1.00 95.81 207 ASP A N 1
ATOM 1577 C CA . ASP A 1 207 ? 5.316 1.298 23.814 1.00 95.81 207 ASP A CA 1
ATOM 1578 C C . ASP A 1 207 ? 5.760 0.758 22.442 1.00 95.81 207 ASP A C 1
ATOM 1580 O O . ASP A 1 207 ? 6.256 -0.363 22.337 1.00 95.81 207 ASP A O 1
ATOM 1584 N N . LEU A 1 208 ? 5.558 1.530 21.369 1.00 97.31 208 LEU A N 1
ATOM 1585 C CA . LEU A 1 208 ? 5.788 1.093 19.996 1.00 97.31 208 LEU A CA 1
ATOM 1586 C C . LEU A 1 208 ? 7.094 1.670 19.422 1.00 97.31 208 LEU A C 1
ATOM 1588 O O . LEU A 1 208 ? 7.460 2.817 19.699 1.00 97.31 208 LEU A O 1
ATOM 1592 N N . PRO A 1 209 ? 7.801 0.914 18.563 1.00 97.00 209 PRO A N 1
ATOM 1593 C CA . PRO A 1 209 ? 9.011 1.398 17.910 1.00 97.00 209 PRO A CA 1
ATOM 1594 C C . PRO A 1 209 ? 8.704 2.451 16.836 1.00 97.00 209 PRO A C 1
ATOM 1596 O O . PRO A 1 209 ? 7.595 2.534 16.308 1.00 97.00 209 PRO A O 1
ATOM 1599 N N . GLY A 1 210 ? 9.732 3.213 16.460 1.00 96.38 210 GLY A N 1
ATOM 1600 C CA . GLY A 1 210 ? 9.664 4.193 15.376 1.00 96.38 210 GLY A CA 1
ATOM 1601 C C . GLY A 1 210 ? 9.417 5.625 15.842 1.00 96.38 210 GLY A C 1
ATOM 1602 O O . GLY A 1 210 ? 9.461 5.933 17.036 1.00 96.38 210 GLY A O 1
ATOM 1603 N N . ASP A 1 211 ? 9.171 6.508 14.886 1.00 97.19 211 ASP A N 1
ATOM 1604 C CA . ASP A 1 211 ? 8.970 7.936 15.133 1.00 97.19 211 ASP A CA 1
ATOM 1605 C C . ASP A 1 211 ? 7.485 8.242 15.368 1.00 97.19 211 ASP A C 1
ATOM 1607 O O . ASP A 1 211 ? 6.635 7.489 14.895 1.00 97.19 211 ASP A O 1
ATOM 1611 N N . PRO A 1 212 ? 7.119 9.303 16.107 1.00 97.06 212 PRO A N 1
ATOM 1612 C CA . PRO A 1 212 ? 5.726 9.735 16.202 1.00 97.06 212 PRO A CA 1
ATOM 1613 C C . PRO A 1 212 ? 5.098 9.957 14.820 1.00 97.06 212 PRO A C 1
ATOM 1615 O O . PRO A 1 212 ? 5.759 10.448 13.902 1.00 97.06 212 PRO A O 1
ATOM 1618 N N . GLY A 1 213 ? 3.819 9.603 14.683 1.00 95.00 213 GLY A N 1
ATOM 1619 C CA . GLY A 1 213 ? 3.021 10.002 13.528 1.00 95.00 213 GLY A CA 1
ATOM 1620 C C . GLY A 1 213 ? 2.902 11.520 13.406 1.00 95.00 213 GLY A C 1
ATOM 1621 O O . GLY A 1 213 ? 3.202 12.277 14.332 1.00 95.00 213 GLY A O 1
ATOM 1622 N N . THR A 1 214 ? 2.480 11.968 12.230 1.00 93.81 214 THR A N 1
ATOM 1623 C CA . THR A 1 214 ? 2.367 13.397 11.907 1.00 93.81 214 THR A CA 1
ATOM 1624 C C . THR A 1 214 ? 0.966 13.964 12.120 1.00 93.81 214 THR A C 1
ATOM 1626 O O . THR A 1 214 ? 0.825 15.177 12.266 1.00 93.81 214 THR A O 1
ATOM 1629 N N . VAL A 1 215 ? -0.059 13.109 12.144 1.00 95.12 215 VAL A N 1
ATOM 1630 C CA . VAL A 1 215 ? -1.471 13.511 12.182 1.00 95.12 215 VAL A CA 1
ATOM 1631 C C . VAL A 1 215 ? -2.229 12.808 13.306 1.00 95.12 215 VAL A C 1
ATOM 1633 O O . VAL A 1 215 ? -2.970 13.463 14.036 1.00 95.12 215 VAL A O 1
ATOM 1636 N N . SER A 1 216 ? -2.054 11.493 13.466 1.00 96.94 216 SER A N 1
ATOM 1637 C CA . SER A 1 216 ? -2.799 10.720 14.467 1.00 96.94 216 SER A CA 1
ATOM 1638 C C . SER A 1 216 ? -2.057 10.645 15.807 1.00 96.94 216 SER A C 1
ATOM 1640 O O . SER A 1 216 ? -0.887 10.256 15.830 1.00 96.94 216 SER A O 1
ATOM 1642 N N . PRO A 1 217 ? -2.728 10.903 16.950 1.00 96.50 217 PRO A N 1
ATOM 1643 C CA . PRO A 1 217 ? -2.109 10.780 18.272 1.00 96.50 217 PRO A CA 1
ATOM 1644 C C . PRO A 1 217 ? -1.774 9.329 18.653 1.00 96.50 217 PRO A C 1
ATOM 1646 O O . PRO A 1 217 ? -1.031 9.100 19.602 1.00 96.50 217 PRO A O 1
ATOM 1649 N N . TYR A 1 218 ? -2.313 8.349 17.925 1.00 98.00 218 TYR A N 1
ATOM 1650 C CA . TYR A 1 218 ? -2.072 6.922 18.151 1.00 98.00 218 TYR A CA 1
ATOM 1651 C C . TYR A 1 218 ? -0.965 6.349 17.257 1.00 98.00 218 TYR A C 1
ATOM 1653 O O . TYR A 1 218 ? -0.623 5.169 17.380 1.00 98.00 218 TYR A O 1
ATOM 1661 N N . ALA A 1 219 ? -0.424 7.155 16.340 1.00 98.00 219 ALA A N 1
ATOM 1662 C CA . ALA A 1 219 ? 0.432 6.667 15.274 1.00 98.00 219 ALA A CA 1
ATOM 1663 C C . ALA A 1 219 ? 1.917 6.636 15.635 1.00 98.00 219 ALA A C 1
ATOM 1665 O O . ALA A 1 219 ? 2.458 7.552 16.260 1.00 98.00 219 ALA A O 1
ATOM 1666 N N . LYS A 1 220 ? 2.596 5.603 15.127 1.00 98.19 220 LYS A N 1
ATOM 1667 C CA . LYS A 1 220 ? 4.059 5.514 15.068 1.00 98.19 220 LYS A CA 1
ATOM 1668 C C . LYS A 1 220 ? 4.498 5.078 13.678 1.00 98.19 220 LYS A C 1
ATOM 1670 O O . LYS A 1 220 ? 3.945 4.138 13.116 1.00 98.19 220 LYS A O 1
ATOM 1675 N N . ILE A 1 221 ? 5.486 5.755 13.115 1.00 97.06 221 ILE A N 1
ATOM 1676 C CA . ILE A 1 221 ? 6.062 5.463 11.806 1.00 97.06 221 ILE A CA 1
ATOM 1677 C C . ILE A 1 221 ? 7.228 4.502 12.013 1.00 97.06 221 ILE A C 1
ATOM 1679 O O . ILE A 1 221 ? 8.270 4.869 12.561 1.00 97.06 221 ILE A O 1
ATOM 1683 N N . LEU A 1 222 ? 7.054 3.259 11.572 1.00 95.44 222 LEU A N 1
ATOM 1684 C CA . LEU A 1 222 ? 8.071 2.225 11.689 1.00 95.44 222 LEU A CA 1
ATOM 1685 C C . LEU A 1 222 ? 9.233 2.520 10.730 1.00 95.44 222 LEU A C 1
ATOM 1687 O O . LEU A 1 222 ? 9.036 2.729 9.533 1.00 95.44 222 LEU A O 1
ATOM 1691 N N . THR A 1 223 ? 10.460 2.501 11.248 1.00 90.06 223 THR A N 1
ATOM 1692 C CA . THR A 1 223 ? 11.681 2.798 10.476 1.00 90.06 223 THR A CA 1
ATOM 1693 C C . THR A 1 223 ? 12.272 1.570 9.774 1.00 90.06 223 THR A C 1
ATOM 1695 O O . THR A 1 223 ? 13.157 1.702 8.929 1.00 90.06 223 THR A O 1
ATOM 1698 N N . GLY A 1 224 ? 11.770 0.373 10.088 1.00 85.81 224 GLY A N 1
ATOM 1699 C CA . GLY A 1 224 ? 12.119 -0.891 9.445 1.00 85.81 224 GLY A CA 1
ATOM 1700 C C . GLY A 1 224 ? 11.701 -2.107 10.276 1.00 85.81 224 GLY A C 1
ATOM 1701 O O . GLY A 1 224 ? 11.298 -1.970 11.429 1.00 85.81 224 GLY A O 1
ATOM 1702 N N . GLY A 1 225 ? 11.836 -3.299 9.691 1.00 85.81 225 GLY A N 1
ATOM 1703 C CA . GLY A 1 225 ? 11.467 -4.572 10.323 1.00 85.81 225 GLY A CA 1
ATOM 1704 C C . GLY A 1 225 ? 10.054 -5.045 9.975 1.00 85.81 225 GLY A C 1
ATOM 1705 O O . GLY A 1 225 ? 9.311 -4.357 9.273 1.00 85.81 225 GLY A O 1
ATOM 1706 N N . ASP A 1 226 ? 9.707 -6.246 10.440 1.00 86.44 226 ASP A N 1
ATOM 1707 C CA . ASP A 1 226 ? 8.373 -6.822 10.267 1.00 86.44 226 ASP A CA 1
ATOM 1708 C C . ASP A 1 226 ? 7.468 -6.398 11.441 1.00 86.44 226 ASP A C 1
ATOM 1710 O O . ASP A 1 226 ? 7.749 -6.756 12.590 1.00 86.44 226 ASP A O 1
ATOM 1714 N N . PRO A 1 227 ? 6.370 -5.655 11.200 1.00 92.44 227 PRO A N 1
ATOM 1715 C CA . PRO A 1 227 ? 5.451 -5.267 12.266 1.00 92.44 227 PRO A CA 1
ATOM 1716 C C . PRO A 1 227 ? 4.822 -6.467 12.991 1.00 92.44 227 PRO A C 1
ATOM 1718 O O . PRO A 1 227 ? 4.424 -6.328 14.145 1.00 92.44 227 PRO A O 1
ATOM 1721 N N . GLY A 1 228 ? 4.747 -7.646 12.363 1.00 90.88 228 GLY A N 1
ATOM 1722 C CA . GLY A 1 228 ? 4.256 -8.873 12.993 1.00 90.88 228 GLY A CA 1
ATOM 1723 C C . GLY A 1 228 ? 5.152 -9.404 14.118 1.00 90.88 228 GLY A C 1
ATOM 1724 O O . GLY A 1 228 ? 4.682 -10.161 14.971 1.00 90.88 228 GLY A O 1
ATOM 1725 N N . GLU A 1 229 ? 6.421 -8.992 14.169 1.00 92.06 229 GLU A N 1
ATOM 1726 C CA . GLU A 1 229 ? 7.344 -9.364 15.246 1.00 92.06 229 GLU A CA 1
ATOM 1727 C C . GLU A 1 229 ? 7.166 -8.503 16.507 1.00 92.06 229 GLU A C 1
ATOM 1729 O O . GLU A 1 229 ? 7.596 -8.906 17.591 1.00 92.06 229 GLU A O 1
ATOM 1734 N N . ILE A 1 230 ? 6.474 -7.365 16.408 1.00 96.44 230 ILE A N 1
ATOM 1735 C CA . ILE A 1 230 ? 6.228 -6.454 17.533 1.00 96.44 230 ILE A CA 1
ATOM 1736 C C . ILE A 1 230 ? 5.205 -7.096 18.493 1.00 96.44 230 ILE A C 1
ATOM 1738 O O . ILE A 1 230 ? 4.097 -7.425 18.052 1.00 96.44 230 ILE A O 1
ATOM 1742 N N . PRO A 1 231 ? 5.523 -7.283 19.793 1.00 97.06 231 PRO A N 1
ATOM 1743 C CA . PRO A 1 231 ? 4.624 -7.928 20.756 1.00 97.06 231 PRO A CA 1
ATOM 1744 C C . PRO A 1 231 ? 3.230 -7.297 20.808 1.00 97.06 231 PRO A C 1
ATOM 1746 O O . PRO A 1 231 ? 2.229 -7.994 20.689 1.00 97.06 231 PRO A O 1
ATOM 1749 N N . GLU A 1 232 ? 3.145 -5.970 20.868 1.00 97.88 232 GLU A N 1
ATOM 1750 C CA . GLU A 1 232 ? 1.888 -5.222 20.914 1.00 97.88 232 GLU A CA 1
ATOM 1751 C C . GLU A 1 232 ? 1.007 -5.521 19.691 1.00 97.88 232 GLU A C 1
ATOM 1753 O O . GLU A 1 232 ? -0.206 -5.684 19.825 1.00 97.88 232 GLU A O 1
ATOM 1758 N N . VAL A 1 233 ? 1.597 -5.643 18.497 1.00 97.44 233 VAL A N 1
ATOM 1759 C CA . VAL A 1 233 ? 0.871 -5.989 17.262 1.00 97.44 233 VAL A CA 1
ATOM 1760 C C . VAL A 1 233 ? 0.416 -7.451 17.296 1.00 97.44 233 VAL A C 1
ATOM 1762 O O . VAL A 1 233 ? -0.747 -7.764 17.006 1.00 97.44 233 VAL A O 1
ATOM 1765 N N . ARG A 1 234 ? 1.311 -8.356 17.706 1.00 95.56 234 ARG A N 1
ATOM 1766 C CA . ARG A 1 234 ? 1.059 -9.800 17.829 1.00 95.56 234 ARG A CA 1
ATOM 1767 C C . ARG A 1 234 ? -0.016 -10.138 18.858 1.00 95.56 234 ARG A C 1
ATOM 1769 O O . ARG A 1 234 ? -0.781 -11.077 18.643 1.00 95.56 234 ARG A O 1
ATOM 1776 N N . ASP A 1 235 ? -0.144 -9.333 19.901 1.00 95.44 235 ASP A N 1
ATOM 1777 C CA . ASP A 1 235 ? -1.150 -9.506 20.951 1.00 95.44 235 ASP A CA 1
ATOM 1778 C C . ASP A 1 235 ? -2.462 -8.781 20.621 1.00 95.44 235 ASP A C 1
ATOM 1780 O O . ASP A 1 235 ? -3.487 -9.020 21.250 1.00 95.44 235 ASP A O 1
ATOM 1784 N N . GLY A 1 236 ? -2.468 -7.918 19.600 1.00 96.38 236 GLY A N 1
ATOM 1785 C CA . GLY A 1 236 ? -3.640 -7.123 19.233 1.00 96.38 236 GLY A CA 1
ATOM 1786 C C . GLY A 1 236 ? -3.840 -5.927 20.161 1.00 96.38 236 GLY A C 1
ATOM 1787 O O . GLY A 1 236 ? -4.938 -5.397 20.270 1.00 96.38 236 GLY A O 1
ATOM 1788 N N . ARG A 1 237 ? -2.788 -5.474 20.835 1.00 98.12 237 ARG A N 1
ATOM 1789 C CA . ARG A 1 237 ? -2.771 -4.197 21.562 1.00 98.12 237 ARG A CA 1
ATOM 1790 C C . ARG A 1 237 ? -2.409 -3.035 20.629 1.00 98.12 237 ARG A C 1
ATOM 1792 O O . ARG A 1 237 ? -2.765 -1.898 20.890 1.00 98.12 237 ARG A O 1
ATOM 1799 N N . ALA A 1 238 ? -1.788 -3.333 19.493 1.00 98.31 238 ALA A N 1
ATOM 1800 C CA . ALA A 1 238 ? -1.528 -2.420 18.388 1.00 98.31 238 ALA A CA 1
ATOM 1801 C C . ALA A 1 238 ? -1.863 -3.083 17.038 1.00 98.31 238 ALA A C 1
ATOM 1803 O O . ALA A 1 238 ? -2.264 -4.249 16.980 1.00 98.31 238 ALA A O 1
ATOM 1804 N N . GLY A 1 239 ? -1.715 -2.346 15.939 1.00 97.38 239 GLY A N 1
ATOM 1805 C CA . GLY A 1 239 ? -1.865 -2.874 14.581 1.00 97.38 239 GLY A CA 1
ATOM 1806 C C . GLY A 1 239 ? -1.111 -2.051 13.540 1.00 97.38 239 GLY A C 1
ATOM 1807 O O . GLY A 1 239 ? -0.548 -1.012 13.865 1.00 97.38 239 GLY A O 1
ATOM 1808 N N . VAL A 1 240 ? -1.121 -2.508 12.286 1.00 96.75 240 VAL A N 1
ATOM 1809 C CA . VAL A 1 240 ? -0.660 -1.720 11.132 1.00 96.75 240 VAL A CA 1
ATOM 1810 C C . VAL A 1 240 ? -1.866 -0.994 10.546 1.00 96.75 240 VAL A C 1
ATOM 1812 O O . VAL A 1 240 ? -2.837 -1.639 10.149 1.00 96.75 240 VAL A O 1
ATOM 1815 N N . GLN A 1 241 ? -1.824 0.335 10.514 1.00 96.38 241 GLN A N 1
ATOM 1816 C CA . GLN A 1 241 ? -2.907 1.162 9.990 1.00 96.38 241 GLN A CA 1
ATOM 1817 C C . GLN A 1 241 ? -2.380 2.542 9.602 1.00 96.38 241 GLN A C 1
ATOM 1819 O O . GLN A 1 241 ? -1.704 3.191 10.398 1.00 96.38 241 GLN A O 1
ATOM 1824 N N . ASP A 1 242 ? -2.739 3.006 8.407 1.00 95.19 242 ASP A N 1
ATOM 1825 C CA . ASP A 1 242 ? -2.413 4.355 7.940 1.00 95.19 242 ASP A CA 1
ATOM 1826 C C . ASP A 1 242 ? -3.000 5.452 8.849 1.00 95.19 242 ASP A C 1
ATOM 1828 O O . ASP A 1 242 ? -4.104 5.300 9.379 1.00 95.19 242 ASP A O 1
ATOM 1832 N N . GLU A 1 243 ? -2.281 6.570 8.997 1.00 96.62 243 GLU A N 1
ATOM 1833 C CA . GLU A 1 243 ? -2.692 7.686 9.858 1.00 96.62 243 GLU A CA 1
ATOM 1834 C C . GLU A 1 243 ? -4.045 8.272 9.444 1.00 96.62 243 GLU A C 1
ATOM 1836 O O . GLU A 1 243 ? -4.869 8.566 10.308 1.00 96.62 243 GLU A O 1
ATOM 1841 N N . GLY A 1 244 ? -4.323 8.386 8.141 1.00 94.56 244 GLY A N 1
ATOM 1842 C CA . GLY A 1 244 ? -5.607 8.870 7.643 1.00 94.56 244 GLY A CA 1
ATOM 1843 C C . GLY A 1 244 ? -6.754 7.963 8.084 1.00 94.56 244 GLY A C 1
ATOM 1844 O O . GLY A 1 244 ? -7.768 8.439 8.588 1.00 94.56 244 GLY A O 1
ATOM 1845 N N . SER A 1 245 ? -6.565 6.642 8.004 1.00 94.81 245 SER A N 1
ATOM 1846 C CA . SER A 1 245 ? -7.552 5.673 8.503 1.00 94.81 245 SER A CA 1
ATOM 1847 C C . SER A 1 245 ? -7.754 5.745 10.017 1.00 94.81 245 SER A C 1
ATOM 1849 O O . SER A 1 245 ? -8.876 5.537 10.481 1.00 94.81 245 SER A O 1
ATOM 1851 N N . GLN A 1 246 ? -6.696 6.030 10.781 1.00 97.62 246 GLN A N 1
ATOM 1852 C CA . GLN A 1 246 ? -6.811 6.250 12.222 1.00 97.62 246 GLN A CA 1
ATOM 1853 C C . GLN A 1 246 ? -7.638 7.506 12.508 1.00 97.62 246 GLN A C 1
ATOM 1855 O O . GLN A 1 246 ? -8.567 7.464 13.313 1.00 97.62 246 GLN A O 1
ATOM 1860 N N . MET A 1 247 ? -7.356 8.598 11.792 1.00 97.56 247 MET A N 1
ATOM 1861 C CA . MET A 1 247 ? -8.056 9.866 11.968 1.00 97.56 247 MET A CA 1
ATOM 1862 C C . MET A 1 247 ? -9.549 9.768 11.687 1.00 97.56 247 MET A C 1
ATOM 1864 O O . MET A 1 247 ? -10.310 10.399 12.404 1.00 97.56 247 MET A O 1
ATOM 1868 N N . VAL A 1 248 ? -10.001 8.932 10.746 1.00 96.00 248 VAL A N 1
ATOM 1869 C CA . VAL A 1 248 ? -11.447 8.713 10.555 1.00 96.00 248 VAL A CA 1
ATOM 1870 C C . VAL A 1 248 ? -12.110 8.189 11.840 1.00 96.00 248 VAL A C 1
ATOM 1872 O O . VAL A 1 248 ? -13.163 8.690 12.236 1.00 96.00 248 VAL A O 1
ATOM 1875 N N . ALA A 1 249 ? -11.488 7.224 12.528 1.00 96.12 249 ALA A N 1
ATOM 1876 C CA . ALA A 1 249 ? -12.011 6.698 13.791 1.00 96.12 249 ALA A CA 1
ATOM 1877 C C . ALA A 1 249 ? -11.952 7.743 14.918 1.00 96.12 249 ALA A C 1
ATOM 1879 O O . ALA A 1 249 ? -12.912 7.880 15.676 1.00 96.12 249 ALA A O 1
ATOM 1880 N N . VAL A 1 250 ? -10.858 8.512 15.000 1.00 96.69 250 VAL A N 1
ATOM 1881 C CA . VAL A 1 250 ? -10.707 9.597 15.985 1.00 96.69 250 VAL A CA 1
ATOM 1882 C C . VAL A 1 250 ? -11.754 10.684 15.764 1.00 96.69 250 VAL A C 1
ATOM 1884 O O . VAL A 1 250 ? -12.451 11.058 16.698 1.00 96.69 250 VAL A O 1
ATOM 1887 N N . THR A 1 251 ? -11.926 11.155 14.531 1.00 96.88 251 THR A N 1
ATOM 1888 C CA . THR A 1 251 ? -12.913 12.182 14.189 1.00 96.88 251 THR A CA 1
ATOM 1889 C C . THR A 1 251 ? -14.331 11.723 14.505 1.00 96.88 251 THR A C 1
ATOM 1891 O O . THR A 1 251 ? -15.091 12.500 15.081 1.00 96.88 251 THR A O 1
ATOM 1894 N N . LEU A 1 252 ? -14.689 10.467 14.199 1.00 96.81 252 LEU A N 1
ATOM 1895 C CA . LEU A 1 252 ? -15.994 9.939 14.596 1.00 96.81 252 LEU A CA 1
ATOM 1896 C C . LEU A 1 252 ? -16.148 9.930 16.117 1.00 96.81 252 LEU A C 1
ATOM 1898 O O . LEU A 1 252 ? -17.210 10.303 16.603 1.00 96.81 252 LEU A O 1
ATOM 1902 N N . ALA A 1 253 ? -15.131 9.504 16.867 1.00 96.31 253 ALA A N 1
ATOM 1903 C CA . ALA A 1 253 ? -15.204 9.458 18.323 1.00 96.31 253 ALA A CA 1
ATOM 1904 C C . ALA A 1 253 ? -15.291 10.864 18.945 1.00 96.31 253 ALA A C 1
ATOM 1906 O O . ALA A 1 253 ? -16.002 11.057 19.925 1.00 96.31 253 ALA A O 1
ATOM 1907 N N . GLU A 1 254 ? -14.618 11.867 18.387 1.00 95.31 254 GLU A N 1
ATOM 1908 C CA . GLU A 1 254 ? -14.644 13.246 18.900 1.00 95.31 254 GLU A CA 1
ATOM 1909 C C . GLU A 1 254 ? -15.878 14.050 18.457 1.00 95.31 254 GLU A C 1
ATOM 1911 O O . GLU A 1 254 ? -16.151 15.120 19.003 1.00 95.31 254 GLU A O 1
ATOM 1916 N N . ALA A 1 255 ? -16.663 13.549 17.498 1.00 95.25 255 ALA A N 1
ATOM 1917 C CA . ALA A 1 255 ? -17.892 14.212 17.078 1.00 95.25 255 ALA A CA 1
ATOM 1918 C C . ALA A 1 255 ? -18.868 14.388 18.260 1.00 95.25 255 ALA A C 1
ATOM 1920 O O . ALA A 1 255 ? -19.009 13.510 19.116 1.00 95.25 255 ALA A O 1
ATOM 1921 N N . SER A 1 256 ? -19.564 15.523 18.316 1.00 93.88 256 SER A N 1
ATOM 1922 C CA . SER A 1 256 ? -20.611 15.736 19.318 1.00 93.88 256 SER A CA 1
ATOM 1923 C C . SER A 1 256 ? -21.816 14.840 19.028 1.00 93.88 256 SER A C 1
ATOM 1925 O O . SER A 1 256 ? -22.239 14.733 17.879 1.00 93.88 256 SER A O 1
ATOM 1927 N N . VAL A 1 257 ? -22.367 14.219 20.071 1.00 93.88 257 VAL A N 1
ATOM 1928 C CA . VAL A 1 257 ? -23.571 13.381 19.995 1.00 93.88 257 VAL A CA 1
ATOM 1929 C C . VAL A 1 257 ? -24.615 13.943 20.953 1.00 93.88 257 VAL A C 1
ATOM 1931 O O . VAL A 1 257 ? -24.291 14.346 22.071 1.00 93.88 257 VAL A O 1
ATOM 1934 N N . GLU A 1 258 ? -25.865 13.993 20.503 1.00 88.62 258 GLU A N 1
ATOM 1935 C CA . GLU A 1 258 ? -27.011 14.317 21.349 1.00 88.62 258 GLU A CA 1
ATOM 1936 C C . GLU A 1 258 ? -27.569 13.027 21.963 1.00 88.62 258 GLU A C 1
ATOM 1938 O O . GLU A 1 258 ? -27.846 12.067 21.249 1.00 88.62 258 GLU A O 1
ATOM 1943 N N . GLY A 1 259 ? -27.775 13.003 23.281 1.00 89.38 259 GLY A N 1
ATOM 1944 C CA . GLY A 1 259 ? -28.332 11.835 23.969 1.00 89.38 259 GLY A CA 1
ATOM 1945 C C . GLY A 1 259 ? -27.266 10.868 24.486 1.00 89.38 259 GLY A C 1
ATOM 1946 O O . GLY A 1 259 ? -26.341 11.287 25.183 1.00 89.38 259 GLY A O 1
ATOM 1947 N N . SER A 1 260 ? -27.455 9.568 24.244 1.00 93.12 260 SER A N 1
ATOM 1948 C CA . SER A 1 260 ? -26.530 8.515 24.678 1.00 93.12 260 SER A CA 1
ATOM 1949 C C . SER A 1 260 ? -25.273 8.454 23.811 1.00 93.12 260 SER A C 1
ATOM 1951 O O . SER A 1 260 ? -25.280 8.848 22.654 1.00 93.12 260 SER A O 1
ATOM 1953 N N . ASP A 1 261 ? -24.185 7.932 24.380 1.00 96.50 261 ASP A N 1
ATOM 1954 C CA . ASP A 1 261 ? -22.940 7.634 23.658 1.00 96.50 261 ASP A CA 1
ATOM 1955 C C . ASP A 1 261 ? -22.417 6.254 24.088 1.00 96.50 261 ASP A C 1
ATOM 1957 O O . ASP A 1 261 ? -21.340 6.117 24.659 1.00 96.50 261 ASP A O 1
ATOM 1961 N N . SER A 1 262 ? -23.255 5.231 23.922 1.00 97.12 262 SER A N 1
ATOM 1962 C CA . SER A 1 262 ? -23.070 3.891 24.498 1.00 97.12 262 SER A CA 1
ATOM 1963 C C . SER A 1 262 ? -22.983 2.767 23.465 1.00 97.12 262 SER A C 1
ATOM 1965 O O . SER A 1 262 ? -22.469 1.688 23.779 1.00 97.12 262 SER A O 1
ATOM 1967 N N . ARG A 1 263 ? -23.471 2.988 22.238 1.00 97.88 263 ARG A N 1
ATOM 1968 C CA . ARG A 1 263 ? -23.569 1.946 21.213 1.00 97.88 263 ARG A CA 1
ATOM 1969 C C . ARG A 1 263 ? -23.146 2.464 19.847 1.00 97.88 263 ARG A C 1
ATOM 1971 O O . ARG A 1 263 ? -23.811 3.303 19.245 1.00 97.88 263 ARG A O 1
ATOM 1978 N N . TRP A 1 264 ? -22.021 1.965 19.358 1.00 98.38 264 TRP A N 1
ATOM 1979 C CA . TRP A 1 264 ? -21.390 2.405 18.116 1.00 98.38 264 TRP A CA 1
ATOM 1980 C C . TRP A 1 264 ? -21.469 1.305 17.052 1.00 98.38 264 TRP A C 1
ATOM 1982 O O . TRP A 1 264 ? -21.589 0.123 17.380 1.00 98.38 264 TRP A O 1
ATOM 1992 N N . LEU A 1 265 ? -21.369 1.687 15.780 1.00 98.19 265 LEU A N 1
ATOM 1993 C CA . LEU A 1 265 ? -21.380 0.776 14.636 1.00 98.19 265 LEU A CA 1
ATOM 1994 C C . LEU A 1 265 ? -20.247 1.097 13.659 1.00 98.19 265 LEU A C 1
ATOM 1996 O O . LEU A 1 265 ? -20.131 2.227 13.192 1.00 98.19 265 LEU A O 1
ATOM 2000 N N . ASP A 1 266 ? -19.478 0.077 13.292 1.00 98.19 266 ASP A N 1
ATOM 2001 C CA . ASP A 1 266 ? -18.686 0.042 12.063 1.00 98.19 266 ASP A CA 1
ATOM 2002 C C . ASP A 1 266 ? -19.396 -0.870 11.057 1.00 98.19 266 ASP A C 1
ATOM 2004 O O . ASP A 1 266 ? -19.437 -2.087 11.233 1.00 98.19 266 ASP A O 1
ATOM 2008 N N . LEU A 1 267 ? -20.034 -0.278 10.041 1.00 97.31 267 LEU A N 1
ATOM 2009 C CA . LEU A 1 267 ? -20.933 -0.999 9.132 1.00 97.31 267 LEU A CA 1
ATOM 2010 C C . LEU A 1 267 ? -20.185 -1.859 8.097 1.00 97.31 267 LEU A C 1
ATOM 2012 O O . LEU A 1 267 ? -20.752 -2.824 7.573 1.00 97.31 267 LEU A O 1
ATOM 2016 N N . CYS A 1 268 ? -18.945 -1.487 7.775 1.00 96.38 268 CYS A N 1
ATOM 2017 C CA . CYS A 1 268 ? -18.112 -2.094 6.734 1.00 96.38 268 CYS A CA 1
ATOM 2018 C C . CYS A 1 268 ? -16.703 -2.352 7.282 1.00 96.38 268 CYS A C 1
ATOM 2020 O O . CYS A 1 268 ? -15.707 -1.846 6.771 1.00 96.38 268 CYS A O 1
ATOM 2022 N N . ALA A 1 269 ? -16.634 -3.140 8.351 1.00 96.75 269 ALA A N 1
ATOM 2023 C CA . ALA A 1 269 ? -15.475 -3.205 9.224 1.00 96.75 269 ALA A CA 1
ATOM 2024 C C . ALA A 1 269 ? -14.241 -3.876 8.605 1.00 96.75 269 ALA A C 1
ATOM 2026 O O . ALA A 1 269 ? -13.140 -3.687 9.120 1.00 96.75 269 ALA A O 1
ATOM 2027 N N . GLY A 1 270 ? -14.367 -4.692 7.552 1.00 91.62 270 GLY A N 1
ATOM 2028 C CA . GLY A 1 270 ? -13.249 -5.468 7.012 1.00 91.62 270 GLY A CA 1
ATOM 2029 C C . GLY A 1 270 ? -12.091 -4.591 6.500 1.00 91.62 270 GLY A C 1
ATOM 2030 O O . GLY A 1 270 ? -12.330 -3.660 5.737 1.00 91.62 270 GLY A O 1
ATOM 2031 N N . PRO A 1 271 ? -10.812 -4.898 6.808 1.00 93.69 271 PRO A N 1
ATOM 2032 C CA . PRO A 1 271 ? -10.296 -6.042 7.575 1.00 93.69 271 PRO A CA 1
ATOM 2033 C C . PRO A 1 271 ? -10.204 -5.829 9.104 1.00 93.69 271 PRO A C 1
ATOM 2035 O O . PRO A 1 271 ? -9.643 -6.675 9.790 1.00 93.69 271 PRO A O 1
ATOM 2038 N N . GLY A 1 272 ? -10.716 -4.727 9.657 1.00 95.62 272 GLY A N 1
ATOM 2039 C CA . GLY A 1 272 ? -10.906 -4.539 11.105 1.00 95.62 272 GLY A CA 1
ATOM 2040 C C . GLY A 1 272 ? -10.023 -3.485 11.767 1.00 95.62 272 GLY A C 1
ATOM 2041 O O . GLY A 1 272 ? -10.113 -3.298 12.977 1.00 95.62 272 GLY A O 1
ATOM 2042 N N . GLY A 1 273 ? -9.166 -2.785 11.015 1.00 96.00 273 GLY A N 1
ATOM 2043 C CA . GLY A 1 273 ? -8.269 -1.766 11.579 1.00 96.00 273 GLY A CA 1
ATOM 2044 C C . GLY A 1 273 ? -9.023 -0.605 12.237 1.00 96.00 273 GLY A C 1
ATOM 2045 O O . GLY A 1 273 ? -8.749 -0.265 13.387 1.00 96.00 273 GLY A O 1
ATOM 2046 N N . LYS A 1 274 ? -10.016 -0.040 11.532 1.00 97.50 274 LYS A N 1
ATOM 2047 C CA . LYS A 1 274 ? -10.856 1.055 12.044 1.00 97.50 274 LYS A CA 1
ATOM 2048 C C . LYS A 1 274 ? -11.715 0.584 13.218 1.00 97.50 274 LYS A C 1
ATOM 2050 O O . LYS A 1 274 ? -11.647 1.211 14.269 1.00 97.50 274 LYS A O 1
ATOM 2055 N N . ALA A 1 275 ? -12.394 -0.560 13.091 1.00 98.12 275 ALA A N 1
ATOM 2056 C CA . ALA A 1 275 ? -13.127 -1.191 14.190 1.00 98.12 275 ALA A CA 1
ATOM 2057 C C . ALA A 1 275 ? -12.271 -1.397 15.453 1.00 98.12 275 ALA A C 1
ATOM 2059 O O . ALA A 1 275 ? -12.730 -1.123 16.557 1.00 98.12 275 ALA A O 1
ATOM 2060 N N . ALA A 1 276 ? -11.017 -1.839 15.316 1.00 98.31 276 ALA A N 1
ATOM 2061 C CA . ALA A 1 276 ? -10.148 -2.074 16.465 1.00 98.31 276 ALA A CA 1
ATOM 2062 C C . ALA A 1 276 ? -9.733 -0.780 17.182 1.00 98.31 276 ALA A C 1
ATOM 2064 O O . ALA A 1 276 ? -9.759 -0.738 18.411 1.00 98.31 276 ALA A O 1
ATOM 2065 N N . LEU A 1 277 ? -9.371 0.277 16.445 1.00 98.56 277 LEU A N 1
ATOM 2066 C CA . LEU A 1 277 ? -9.077 1.574 17.062 1.00 98.56 277 LEU A CA 1
ATOM 2067 C C . LEU A 1 277 ? -10.345 2.193 17.665 1.00 98.56 277 LEU A C 1
ATOM 2069 O O . LEU A 1 277 ? -10.344 2.602 18.824 1.00 98.56 277 LEU A O 1
ATOM 2073 N N . LEU A 1 278 ? -11.437 2.218 16.898 1.00 98.19 278 LEU A N 1
ATOM 2074 C CA . LEU A 1 278 ? -12.708 2.798 17.320 1.00 98.19 278 LEU A CA 1
ATOM 2075 C C . LEU A 1 278 ? -13.262 2.087 18.559 1.00 98.19 278 LEU A C 1
ATOM 2077 O O . LEU A 1 278 ? -13.680 2.744 19.505 1.00 98.19 278 LEU A O 1
ATOM 2081 N N . GLY A 1 279 ? -13.217 0.757 18.593 1.00 98.31 279 GLY A N 1
ATOM 2082 C CA . GLY A 1 279 ? -13.690 -0.024 19.728 1.00 98.31 279 GLY A CA 1
ATOM 2083 C C . GLY A 1 279 ? -12.803 0.101 20.970 1.00 98.31 279 GLY A C 1
ATOM 2084 O O . GLY A 1 279 ? -13.328 0.101 22.082 1.00 98.31 279 GLY A O 1
ATOM 2085 N N . ALA A 1 280 ? -11.491 0.307 20.804 1.00 98.62 280 ALA A N 1
ATOM 2086 C CA . ALA A 1 280 ? -10.604 0.649 21.916 1.00 98.62 280 ALA A CA 1
ATOM 2087 C C . ALA A 1 280 ? -10.948 2.024 22.514 1.00 98.62 280 ALA A C 1
ATOM 2089 O O . ALA A 1 280 ? -11.033 2.162 23.734 1.00 98.62 280 ALA A O 1
ATOM 2090 N N . ILE A 1 281 ? -11.233 3.026 21.672 1.00 98.44 281 ILE A N 1
ATOM 2091 C CA . ILE A 1 281 ? -11.718 4.338 22.129 1.00 98.44 281 ILE A CA 1
ATOM 2092 C C . ILE A 1 281 ? -13.090 4.201 22.812 1.00 98.44 281 ILE A C 1
ATOM 2094 O O . ILE A 1 281 ? -13.296 4.768 23.885 1.00 98.44 281 ILE A O 1
ATOM 2098 N N . ALA A 1 282 ? -14.004 3.407 22.241 1.00 98.19 282 ALA A N 1
ATOM 2099 C CA . ALA A 1 282 ? -15.322 3.127 22.812 1.00 98.19 282 ALA A CA 1
ATOM 2100 C C . ALA A 1 282 ? -15.212 2.524 24.221 1.00 98.19 282 ALA A C 1
ATOM 2102 O O . ALA A 1 282 ? -15.897 2.968 25.143 1.00 98.19 282 ALA A O 1
ATOM 2103 N N . ALA A 1 283 ? -14.294 1.570 24.415 1.00 98.31 283 ALA A N 1
ATOM 2104 C CA . ALA A 1 283 ? -14.063 0.921 25.703 1.00 98.31 283 ALA A CA 1
ATOM 2105 C C . ALA A 1 283 ? -13.657 1.927 26.790 1.00 98.31 283 ALA A C 1
ATOM 2107 O O . ALA A 1 283 ? -14.156 1.855 27.911 1.00 98.31 283 ALA A O 1
ATOM 2108 N N . GLN A 1 284 ? -12.818 2.916 26.451 1.00 97.75 284 GLN A N 1
ATOM 2109 C CA . GLN A 1 284 ? -12.426 3.987 27.382 1.00 97.75 284 GLN A CA 1
ATOM 2110 C C . GLN A 1 284 ? -13.600 4.883 27.807 1.00 97.75 284 GLN A C 1
ATOM 2112 O O . GLN A 1 284 ? -13.506 5.587 28.811 1.00 97.75 284 GLN A O 1
ATOM 2117 N N . ARG A 1 285 ? -14.707 4.854 27.060 1.00 96.44 285 ARG A N 1
ATOM 2118 C CA . ARG A 1 285 ? -15.927 5.629 27.323 1.00 96.44 285 ARG A CA 1
ATOM 2119 C C . ARG A 1 285 ? -17.077 4.776 27.864 1.00 96.44 285 ARG A C 1
ATOM 2121 O O . ARG A 1 285 ? -18.170 5.293 28.066 1.00 96.44 285 ARG A O 1
ATOM 2128 N N . GLY A 1 286 ? -16.847 3.483 28.106 1.00 97.12 286 GLY A N 1
ATOM 2129 C CA . GLY A 1 286 ? -17.893 2.547 28.527 1.00 97.12 286 GLY A CA 1
ATOM 2130 C C . GLY A 1 286 ? -18.906 2.206 27.427 1.00 97.12 286 GLY A C 1
ATOM 2131 O O . GLY A 1 286 ? -19.995 1.731 27.741 1.00 97.12 286 GLY A O 1
ATOM 2132 N N . ALA A 1 287 ? -18.563 2.443 26.157 1.00 98.31 287 ALA A N 1
ATOM 2133 C CA . ALA A 1 287 ? -19.396 2.137 25.001 1.00 98.31 287 ALA A CA 1
ATOM 2134 C C . ALA A 1 287 ? -19.051 0.770 24.383 1.00 98.31 287 ALA A C 1
ATOM 2136 O O . ALA A 1 287 ? -17.938 0.245 24.506 1.00 98.31 287 ALA A O 1
ATOM 2137 N N . THR A 1 288 ? -20.024 0.206 23.673 1.00 98.62 288 THR A N 1
ATOM 2138 C CA . THR A 1 288 ? -19.897 -1.037 22.901 1.00 98.62 288 THR A CA 1
ATOM 2139 C C . THR A 1 288 ? -19.845 -0.738 21.409 1.00 98.62 288 THR A C 1
ATOM 2141 O O . THR A 1 288 ? -20.425 0.248 20.953 1.00 98.62 288 THR A O 1
ATOM 2144 N N . LEU A 1 289 ? -19.161 -1.585 20.639 1.00 98.69 289 LEU A N 1
ATOM 2145 C CA . LEU A 1 289 ? -19.089 -1.476 19.182 1.00 98.69 289 LEU A CA 1
ATOM 2146 C C . LEU A 1 289 ? -19.678 -2.728 18.531 1.00 98.69 289 LEU A C 1
ATOM 2148 O O . LEU A 1 289 ? -19.286 -3.845 18.852 1.00 98.69 289 LEU A O 1
ATOM 2152 N N . VAL A 1 290 ? -20.555 -2.543 17.551 1.00 98.62 290 VAL A N 1
ATOM 2153 C CA . VAL A 1 290 ? -20.878 -3.588 16.576 1.00 98.62 290 VAL A CA 1
ATOM 2154 C C . VAL A 1 290 ? -19.988 -3.376 15.355 1.00 98.62 290 VAL A C 1
ATOM 2156 O O . VAL A 1 290 ? -19.984 -2.298 14.771 1.00 98.62 290 VAL A O 1
ATOM 2159 N N . ALA A 1 291 ? -19.224 -4.391 14.968 1.00 98.38 291 ALA A N 1
ATOM 2160 C CA . ALA A 1 291 ? -18.421 -4.400 13.752 1.00 98.38 291 ALA A CA 1
ATOM 2161 C C . ALA A 1 291 ? -19.057 -5.370 12.750 1.00 98.38 291 ALA A C 1
ATOM 2163 O O . ALA A 1 291 ? -19.040 -6.586 12.945 1.00 98.38 291 ALA A O 1
ATOM 2164 N N . ASN A 1 292 ? -19.653 -4.838 11.689 1.00 98.06 292 ASN A N 1
ATOM 2165 C CA . ASN A 1 292 ? -20.309 -5.620 10.652 1.00 98.06 292 ASN A CA 1
ATOM 2166 C C . ASN A 1 292 ? -19.425 -5.748 9.412 1.00 98.06 292 ASN A C 1
ATOM 2168 O O . ASN A 1 292 ? -18.834 -4.776 8.953 1.00 98.06 292 ASN A O 1
ATOM 2172 N N . GLU A 1 293 ? -19.380 -6.938 8.824 1.00 96.69 293 GLU A N 1
ATOM 2173 C CA . GLU A 1 293 ? -18.736 -7.164 7.534 1.00 96.69 293 GLU A CA 1
ATOM 2174 C C . GLU A 1 293 ? -19.545 -8.173 6.719 1.00 96.69 293 GLU A C 1
ATOM 2176 O O . GLU A 1 293 ? -19.862 -9.259 7.196 1.00 96.69 293 GLU A O 1
ATOM 2181 N N . VAL A 1 294 ? -19.855 -7.834 5.466 1.00 96.06 294 VAL A N 1
ATOM 2182 C CA . VAL A 1 294 ? -20.729 -8.656 4.614 1.00 96.06 294 VAL A CA 1
ATOM 2183 C C . VAL A 1 294 ? -20.077 -9.980 4.200 1.00 96.06 294 VAL A C 1
ATOM 2185 O O . VAL A 1 294 ? -20.770 -10.972 3.979 1.00 96.06 294 VAL A O 1
ATOM 2188 N N . GLN A 1 295 ? -18.744 -10.026 4.099 1.00 95.25 295 GLN A N 1
ATOM 2189 C CA . GLN A 1 295 ? -18.022 -11.229 3.684 1.00 95.25 295 GLN A CA 1
ATOM 2190 C C . GLN A 1 295 ? -17.522 -12.034 4.896 1.00 95.25 295 GLN A C 1
ATOM 2192 O O . GLN A 1 295 ? -16.658 -11.541 5.626 1.00 95.25 295 GLN A O 1
ATOM 2197 N N . PRO A 1 296 ? -17.935 -13.308 5.071 1.00 95.62 296 PRO A N 1
ATOM 2198 C CA . PRO A 1 296 ? -17.530 -14.121 6.222 1.00 95.62 296 PRO A CA 1
ATOM 2199 C C . PRO A 1 296 ? -16.012 -14.194 6.435 1.00 95.62 296 PRO A C 1
ATOM 2201 O O . PRO A 1 296 ? -15.536 -14.023 7.553 1.00 95.62 296 PRO A O 1
ATOM 2204 N N . HIS A 1 297 ? -15.241 -14.366 5.356 1.00 92.88 297 HIS A N 1
ATOM 2205 C CA . HIS A 1 297 ? -13.781 -14.442 5.436 1.00 92.88 297 HIS A CA 1
ATOM 2206 C C . HIS A 1 297 ? -13.136 -13.124 5.900 1.00 92.88 297 HIS A C 1
ATOM 2208 O O . HIS A 1 297 ? -12.182 -13.138 6.674 1.00 92.88 297 HIS A O 1
ATOM 2214 N N . ARG A 1 298 ? -13.664 -11.968 5.471 1.00 93.56 298 ARG A N 1
ATOM 2215 C CA . ARG A 1 298 ? -13.184 -10.665 5.958 1.00 93.56 298 ARG A CA 1
ATOM 2216 C C . ARG A 1 298 ? -13.619 -10.425 7.402 1.00 93.56 298 ARG A C 1
ATOM 2218 O O . ARG A 1 298 ? -12.850 -9.842 8.157 1.00 93.56 298 ARG A O 1
ATOM 2225 N N . ALA A 1 299 ? -14.785 -10.925 7.813 1.00 96.88 299 ALA A N 1
ATOM 2226 C CA . ALA A 1 299 ? -15.218 -10.875 9.207 1.00 96.88 299 ALA A CA 1
ATOM 2227 C C . ALA A 1 299 ? -14.277 -11.665 10.137 1.00 96.88 299 ALA A C 1
ATOM 2229 O O . ALA A 1 299 ? -14.055 -11.244 11.269 1.00 96.88 299 ALA A O 1
ATOM 2230 N N . ASP A 1 300 ? -13.654 -12.752 9.669 1.00 97.00 300 ASP A N 1
ATOM 2231 C CA . ASP A 1 300 ? -12.610 -13.448 10.437 1.00 97.00 300 ASP A CA 1
ATOM 2232 C C . ASP A 1 300 ? -11.363 -12.579 10.646 1.00 97.00 300 ASP A C 1
ATOM 2234 O O . ASP A 1 300 ? -10.794 -12.575 11.740 1.00 97.00 300 ASP A O 1
ATOM 2238 N N . LEU A 1 301 ? -10.980 -11.778 9.644 1.00 95.88 301 LEU A N 1
ATOM 2239 C CA . LEU A 1 301 ? -9.919 -10.777 9.801 1.00 95.88 301 LEU A CA 1
ATOM 2240 C C . LEU A 1 301 ? -10.316 -9.711 10.826 1.00 95.88 301 LEU A C 1
ATOM 2242 O O . LEU A 1 301 ? -9.488 -9.346 11.656 1.00 95.88 301 LEU A O 1
ATOM 2246 N N . VAL A 1 302 ? -11.583 -9.276 10.836 1.00 97.75 302 VAL A N 1
ATOM 2247 C CA . VAL A 1 302 ? -12.099 -8.348 11.856 1.00 97.75 302 VAL A CA 1
ATOM 2248 C C . VAL A 1 302 ? -12.001 -8.970 13.246 1.00 97.75 302 VAL A C 1
ATOM 2250 O O . VAL A 1 302 ? -11.432 -8.345 14.137 1.00 97.75 302 VAL A O 1
ATOM 2253 N N . ARG A 1 303 ? -12.470 -10.213 13.437 1.00 98.19 303 ARG A N 1
ATOM 2254 C CA . ARG A 1 303 ? -12.355 -10.947 14.715 1.00 98.19 303 ARG A CA 1
ATOM 2255 C C . ARG A 1 303 ? -10.908 -11.035 15.181 1.00 98.19 303 ARG A C 1
ATOM 2257 O O . ARG A 1 303 ? -10.616 -10.764 16.342 1.00 98.19 303 ARG A O 1
ATOM 2264 N N . GLN A 1 304 ? -9.992 -11.363 14.271 1.00 96.44 304 GLN A N 1
ATOM 2265 C CA . GLN A 1 304 ? -8.568 -11.368 14.576 1.00 96.44 304 GLN A CA 1
ATOM 2266 C C . GLN A 1 304 ? -8.092 -9.966 14.966 1.00 96.44 304 GLN A C 1
ATOM 2268 O O . GLN A 1 304 ? -7.400 -9.821 15.972 1.00 96.44 304 GLN A O 1
ATOM 2273 N N . ALA A 1 305 ? -8.468 -8.932 14.213 1.00 96.75 305 ALA A N 1
ATOM 2274 C CA . ALA A 1 305 ? -8.075 -7.558 14.472 1.00 96.75 305 ALA A CA 1
ATOM 2275 C C . ALA A 1 305 ? -8.562 -7.073 15.838 1.00 96.75 305 ALA A C 1
ATOM 2277 O O . ALA A 1 305 ? -7.792 -6.390 16.497 1.00 96.75 305 ALA A O 1
ATOM 2278 N N . VAL A 1 306 ? -9.755 -7.454 16.300 1.00 97.94 306 VAL A N 1
ATOM 2279 C CA . VAL A 1 306 ? -10.342 -6.984 17.569 1.00 97.94 306 VAL A CA 1
ATOM 2280 C C . VAL A 1 306 ? -10.145 -7.925 18.762 1.00 97.94 306 VAL A C 1
ATOM 2282 O O . VAL A 1 306 ? -10.623 -7.626 19.844 1.00 97.94 306 VAL A O 1
ATOM 2285 N N . ARG A 1 307 ? -9.407 -9.032 18.609 1.00 97.38 307 ARG A N 1
ATOM 2286 C CA . ARG A 1 307 ? -9.273 -10.122 19.604 1.00 97.38 307 ARG A CA 1
ATOM 2287 C C . ARG A 1 307 ? -8.894 -9.732 21.043 1.00 97.38 307 ARG A C 1
ATOM 2289 O O . ARG A 1 307 ? -9.077 -10.541 21.942 1.00 97.38 307 ARG A O 1
ATOM 2296 N N . ALA A 1 308 ? -8.314 -8.550 21.246 1.00 97.50 308 ALA A N 1
ATOM 2297 C CA . ALA A 1 308 ? -7.908 -8.039 22.558 1.00 97.50 308 ALA A CA 1
ATOM 2298 C C . ALA A 1 308 ? -8.973 -7.138 23.219 1.00 97.50 308 ALA A C 1
ATOM 2300 O O . ALA A 1 308 ? -8.720 -6.577 24.281 1.00 97.50 30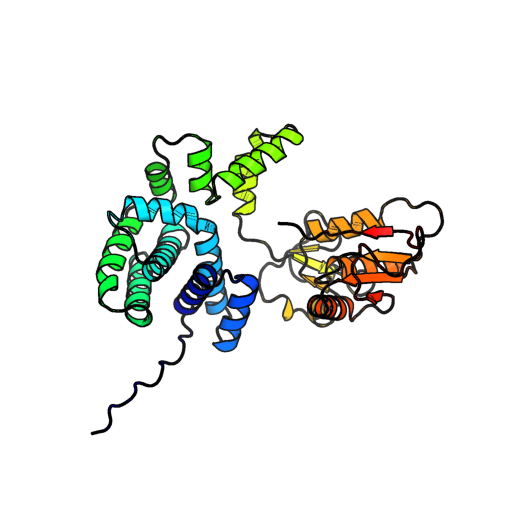8 ALA A O 1
ATOM 2301 N N . LEU A 1 309 ? -10.129 -6.953 22.575 1.00 97.94 309 LEU A N 1
ATOM 2302 C CA . LEU A 1 309 ? -11.217 -6.082 23.012 1.00 97.94 309 LEU A CA 1
ATOM 2303 C C . LEU A 1 309 ? -12.462 -6.926 23.292 1.00 97.94 309 LEU A C 1
ATOM 2305 O O . LEU A 1 309 ? -12.881 -7.726 22.459 1.00 97.94 309 LEU A O 1
ATOM 2309 N N . GLU A 1 310 ? -13.062 -6.726 24.463 1.00 97.38 310 GLU A N 1
ATOM 2310 C CA . GLU A 1 310 ? -14.231 -7.494 24.924 1.00 97.38 310 GLU A CA 1
ATOM 2311 C C . GLU A 1 310 ? -15.563 -6.769 24.670 1.00 97.38 310 GLU A C 1
ATOM 2313 O O . GLU A 1 310 ? -16.627 -7.375 24.730 1.00 97.38 310 GLU A O 1
ATOM 2318 N N . ASN A 1 311 ? -15.522 -5.470 24.361 1.00 98.50 311 ASN A N 1
ATOM 2319 C CA . ASN A 1 311 ? -16.697 -4.620 24.149 1.00 98.50 311 ASN A CA 1
ATOM 2320 C C . ASN A 1 311 ? -17.197 -4.607 22.691 1.00 98.50 311 ASN A C 1
ATOM 2322 O O . ASN A 1 311 ? -17.945 -3.701 22.313 1.00 98.50 311 ASN A O 1
ATOM 2326 N N . ILE A 1 312 ? -16.749 -5.557 21.865 1.00 98.44 312 ILE A N 1
ATOM 2327 C CA . ILE A 1 312 ? -17.002 -5.566 20.422 1.00 98.44 312 ILE A CA 1
ATOM 2328 C C . ILE A 1 312 ? -17.728 -6.839 20.006 1.00 98.44 312 ILE A C 1
ATOM 2330 O O . ILE A 1 312 ? -17.254 -7.948 20.247 1.00 98.44 312 ILE A O 1
ATOM 2334 N N . GLU A 1 313 ? -18.845 -6.673 19.306 1.00 98.25 313 GLU A N 1
ATOM 2335 C CA . GLU A 1 313 ? -19.570 -7.756 18.650 1.00 98.25 313 GLU A CA 1
ATOM 2336 C C . GLU A 1 313 ? -19.273 -7.748 17.146 1.00 98.25 313 GLU A C 1
ATOM 2338 O O . GLU A 1 313 ? -19.486 -6.739 16.475 1.00 98.25 313 GLU A O 1
ATOM 2343 N N . VAL A 1 314 ? -18.805 -8.874 16.594 1.00 98.50 314 VAL A N 1
ATOM 2344 C CA . VAL A 1 314 ? -18.568 -9.009 15.146 1.00 98.50 314 VAL A CA 1
ATOM 2345 C C . VAL A 1 314 ? -19.722 -9.752 14.481 1.00 98.50 314 VAL A C 1
ATOM 2347 O O . VAL A 1 314 ? -19.948 -10.932 14.762 1.00 98.50 314 VAL A O 1
ATOM 2350 N N . THR A 1 315 ? -20.398 -9.090 13.544 1.00 98.06 315 THR A N 1
ATOM 2351 C CA . THR A 1 315 ? -21.582 -9.607 12.838 1.00 98.06 315 THR A CA 1
ATOM 2352 C C . THR A 1 315 ? -21.343 -9.722 11.330 1.00 98.06 315 THR A C 1
ATOM 2354 O O . THR A 1 315 ? -20.395 -9.148 10.791 1.00 98.06 315 THR A O 1
ATOM 2357 N N . VAL A 1 316 ? -22.171 -10.526 10.652 1.00 97.81 316 VAL A N 1
ATOM 2358 C CA . VAL A 1 316 ? -22.064 -10.776 9.205 1.00 97.81 316 VAL A CA 1
ATOM 2359 C C . VAL A 1 316 ? -23.418 -10.556 8.548 1.00 97.81 316 VAL A C 1
ATOM 2361 O O . VAL A 1 316 ? -24.229 -11.477 8.442 1.00 97.81 316 VAL A O 1
ATOM 2364 N N . HIS A 1 317 ? -23.657 -9.322 8.116 1.00 97.06 317 HIS A N 1
ATOM 2365 C CA . HIS A 1 317 ? -24.876 -8.906 7.433 1.00 97.06 317 HIS A CA 1
ATOM 2366 C C . HIS A 1 317 ? -24.562 -7.990 6.245 1.00 97.06 317 HIS A C 1
ATOM 2368 O O . HIS A 1 317 ? -23.540 -7.299 6.209 1.00 97.06 317 HIS A O 1
ATOM 2374 N N . ASP A 1 318 ? -25.479 -7.949 5.278 1.00 95.44 318 ASP A N 1
ATOM 2375 C CA . ASP A 1 318 ? -25.510 -6.864 4.301 1.00 95.44 318 ASP A CA 1
ATOM 2376 C C . ASP A 1 318 ? -25.911 -5.575 5.025 1.00 95.44 318 ASP A C 1
ATOM 2378 O O . ASP A 1 318 ? -26.995 -5.493 5.603 1.00 95.44 318 ASP A O 1
ATOM 2382 N N . GLY A 1 319 ? -25.041 -4.564 5.002 1.00 92.12 319 GLY A N 1
ATOM 2383 C CA . GLY A 1 319 ? -25.276 -3.304 5.707 1.00 92.12 319 GLY A CA 1
ATOM 2384 C C . GLY A 1 319 ? -26.515 -2.534 5.233 1.00 92.12 319 GLY A C 1
ATOM 2385 O O . GLY A 1 319 ? -26.981 -1.649 5.943 1.00 92.12 319 GLY A O 1
ATOM 2386 N N . ARG A 1 320 ? -27.075 -2.876 4.064 1.00 92.81 320 ARG A N 1
ATOM 2387 C CA . ARG A 1 320 ? -28.320 -2.291 3.536 1.00 92.81 320 ARG A CA 1
ATOM 2388 C C . ARG A 1 320 ? -29.579 -2.861 4.192 1.00 92.81 320 ARG A C 1
ATOM 2390 O O . ARG A 1 320 ? -30.611 -2.200 4.184 1.00 92.81 320 ARG A O 1
ATOM 2397 N N . GLU A 1 321 ? -29.496 -4.077 4.728 1.00 91.25 321 GLU A N 1
ATOM 2398 C CA . GLU A 1 321 ? -30.633 -4.867 5.231 1.00 91.25 321 GLU A CA 1
ATOM 2399 C C . GLU A 1 321 ? -30.342 -5.464 6.620 1.00 91.25 321 GLU A C 1
ATOM 2401 O O . GLU A 1 321 ? -30.905 -6.486 7.012 1.00 91.25 321 GLU A O 1
ATOM 2406 N N . GLY A 1 322 ? -29.415 -4.854 7.363 1.00 86.81 322 GLY A N 1
ATOM 2407 C CA . GLY A 1 322 ? -28.987 -5.358 8.662 1.00 86.81 322 GLY A CA 1
ATOM 2408 C C . GLY A 1 322 ? -30.122 -5.406 9.696 1.00 86.81 322 GLY A C 1
ATOM 2409 O O . GLY A 1 322 ? -31.094 -4.656 9.594 1.00 86.81 322 GLY A O 1
ATOM 2410 N N . PRO A 1 323 ? -30.004 -6.251 10.736 1.00 93.56 323 PRO A N 1
ATOM 2411 C CA . PRO A 1 323 ? -31.076 -6.512 11.703 1.00 93.56 323 PRO A CA 1
ATOM 2412 C C . PRO A 1 323 ? -31.285 -5.380 12.726 1.00 93.56 323 PRO A C 1
ATOM 2414 O O . PRO A 1 323 ? -31.920 -5.589 13.759 1.00 93.56 323 PRO A O 1
ATOM 2417 N N . TRP A 1 324 ? -30.706 -4.201 12.499 1.00 94.50 324 TRP A N 1
ATOM 2418 C CA . TRP A 1 324 ? -30.685 -3.114 13.470 1.00 94.50 324 TRP A CA 1
ATOM 2419 C C . TRP A 1 324 ? -31.853 -2.157 13.265 1.00 94.50 324 TRP A C 1
ATOM 2421 O O . TRP A 1 324 ? -32.148 -1.729 12.150 1.00 94.50 324 TRP A O 1
ATOM 2431 N N . GLU A 1 325 ? -32.488 -1.770 14.366 1.00 93.69 325 GLU A N 1
ATOM 2432 C CA . GLU A 1 325 ? -33.543 -0.763 14.349 1.00 93.69 325 GLU A CA 1
ATOM 2433 C C . GLU A 1 325 ? -32.975 0.629 14.026 1.00 93.69 325 GLU A C 1
ATOM 2435 O O . GLU A 1 325 ? -31.840 0.968 14.386 1.00 93.69 325 GLU A O 1
ATOM 2440 N N . SER A 1 326 ? -33.779 1.462 13.361 1.00 91.44 326 SER A N 1
ATOM 2441 C CA . SER A 1 326 ? -33.407 2.846 13.053 1.00 91.44 326 SER A CA 1
ATOM 2442 C C . SER A 1 326 ? -33.151 3.638 14.337 1.00 91.44 326 SER A C 1
ATOM 2444 O O . SER A 1 326 ? -33.959 3.598 15.260 1.00 91.44 326 SER A O 1
ATOM 2446 N N . GLY A 1 327 ? -32.048 4.390 14.381 1.00 91.75 327 GLY A N 1
ATOM 2447 C CA . GLY A 1 327 ? -31.664 5.177 15.559 1.00 91.75 327 GLY A CA 1
ATOM 2448 C C . GLY A 1 327 ? -31.138 4.349 16.735 1.00 91.75 327 GLY A C 1
ATOM 2449 O O . GLY A 1 327 ? -31.027 4.873 17.835 1.00 91.75 327 GLY A O 1
ATOM 2450 N N . SER A 1 328 ? -30.811 3.068 16.529 1.00 94.50 328 SER A N 1
ATOM 2451 C CA . SER A 1 328 ? -30.309 2.194 17.600 1.00 94.50 328 SER A CA 1
ATOM 2452 C C . SER A 1 328 ? -28.797 2.298 17.862 1.00 94.50 328 SER A C 1
ATOM 2454 O O . SER A 1 328 ? -28.281 1.579 18.721 1.00 94.50 328 SER A O 1
ATOM 2456 N N . PHE A 1 329 ? -28.094 3.173 17.137 1.00 96.88 329 PHE A N 1
ATOM 2457 C CA . PHE A 1 329 ? -26.674 3.473 17.320 1.00 96.88 329 PHE A CA 1
ATOM 2458 C C . PHE A 1 329 ? -26.460 4.974 17.469 1.00 96.88 329 PHE A C 1
ATOM 2460 O O . PHE A 1 329 ? -27.038 5.765 16.726 1.00 96.88 329 PHE A O 1
ATOM 2467 N N . ASP A 1 330 ? -25.572 5.332 18.388 1.00 97.25 330 ASP A N 1
ATOM 2468 C CA . ASP A 1 330 ? -25.207 6.711 18.708 1.00 97.25 330 ASP A CA 1
ATOM 2469 C C . ASP A 1 330 ? -24.142 7.250 17.732 1.00 97.25 330 ASP A C 1
ATOM 2471 O O . ASP A 1 330 ? -24.094 8.438 17.419 1.00 97.25 330 ASP A O 1
ATOM 2475 N N . ARG A 1 331 ? -23.283 6.356 17.221 1.00 97.19 331 ARG A N 1
ATOM 2476 C CA . ARG A 1 331 ? -22.222 6.662 16.250 1.00 97.19 331 ARG A CA 1
ATOM 2477 C C . ARG A 1 331 ? -22.151 5.584 15.183 1.00 97.19 331 ARG A C 1
ATOM 2479 O O . ARG A 1 331 ? -22.174 4.398 15.507 1.00 97.19 331 ARG A O 1
ATOM 2486 N N . VAL A 1 332 ? -22.006 5.992 13.924 1.00 96.31 332 VAL A N 1
ATOM 2487 C CA . VAL A 1 332 ? -21.882 5.073 12.788 1.00 96.31 332 VAL A CA 1
ATOM 2488 C C . VAL A 1 332 ? -20.738 5.517 11.883 1.00 96.31 332 VAL A C 1
ATOM 2490 O O . VAL A 1 332 ? -20.724 6.656 11.420 1.00 96.31 332 VAL A O 1
ATOM 2493 N N . ILE A 1 333 ? -19.803 4.609 11.601 1.00 96.12 333 ILE A N 1
ATOM 2494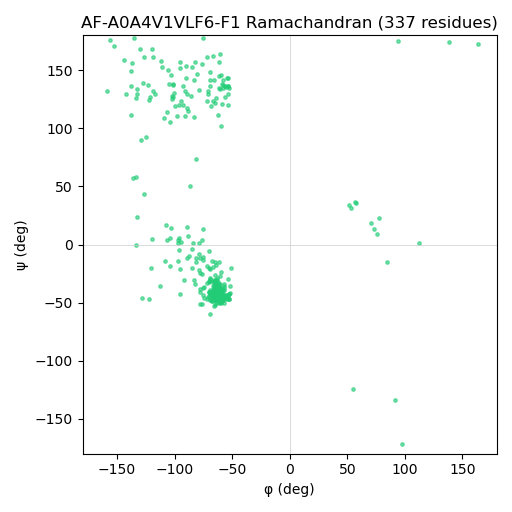 C CA . ILE A 1 333 ? -18.835 4.743 10.508 1.00 96.12 333 ILE A CA 1
ATOM 2495 C C . ILE 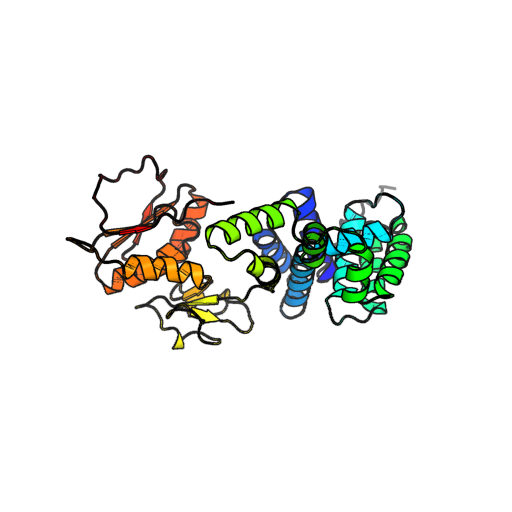A 1 333 ? -19.233 3.818 9.358 1.00 96.12 333 ILE A C 1
ATOM 2497 O O . ILE A 1 333 ? -19.617 2.664 9.561 1.00 96.12 333 ILE A O 1
ATOM 2501 N N . VAL A 1 334 ? -19.120 4.341 8.137 1.00 95.12 334 VAL A N 1
ATOM 2502 C CA . VAL A 1 334 ? -19.284 3.576 6.901 1.00 95.12 334 VAL A CA 1
ATOM 2503 C C . VAL A 1 334 ? -18.033 3.764 6.050 1.00 95.12 334 VAL A C 1
ATOM 2505 O O . VAL A 1 334 ? -17.932 4.711 5.272 1.00 95.12 334 VAL A O 1
ATOM 2508 N N . ASP A 1 335 ? -17.072 2.856 6.208 1.00 91.31 335 ASP A N 1
ATOM 2509 C CA . ASP A 1 335 ? -15.912 2.739 5.318 1.00 91.31 335 ASP A CA 1
ATOM 2510 C C . ASP A 1 335 ? -16.320 1.939 4.073 1.00 91.31 335 ASP A C 1
ATOM 2512 O O . ASP A 1 335 ? -16.080 0.737 3.959 1.00 91.31 335 ASP A O 1
ATOM 2516 N N . ALA A 1 336 ? -17.091 2.591 3.200 1.00 86.19 336 ALA A N 1
ATOM 2517 C CA . ALA A 1 336 ? -17.736 1.930 2.073 1.00 86.19 336 ALA A CA 1
ATOM 2518 C C . ALA A 1 336 ? -16.702 1.302 1.114 1.00 86.19 336 ALA A C 1
ATOM 2520 O O . ALA A 1 336 ? -15.651 1.900 0.879 1.00 86.19 336 ALA A O 1
ATOM 2521 N N . PRO A 1 337 ? -17.009 0.146 0.491 1.00 77.94 337 PRO A N 1
ATOM 2522 C CA . PRO A 1 337 ? -16.183 -0.399 -0.580 1.00 77.94 337 PRO A CA 1
ATOM 2523 C C . PRO A 1 337 ? -15.962 0.644 -1.682 1.00 77.94 337 PRO A C 1
ATOM 2525 O O . PRO A 1 337 ? -16.921 1.125 -2.289 1.00 77.94 337 PRO A O 1
ATOM 2528 N N . CYS A 1 338 ? -14.702 0.989 -1.930 1.00 83.88 338 CYS A N 1
ATOM 2529 C CA . CYS A 1 338 ? -14.287 1.965 -2.931 1.00 83.88 338 CYS A CA 1
ATOM 2530 C C . CYS A 1 338 ? -13.363 1.327 -3.984 1.00 83.88 338 CYS A C 1
ATOM 2532 O O . CYS A 1 338 ? -12.970 0.165 -3.855 1.00 83.88 338 CYS A O 1
ATOM 2534 N N . THR A 1 339 ? -13.122 2.068 -5.069 1.00 63.31 339 THR A N 1
ATOM 2535 C CA . THR A 1 339 ? -12.255 1.682 -6.198 1.00 63.31 339 THR A CA 1
ATOM 2536 C C . THR A 1 339 ? -10.797 1.559 -5.805 1.00 63.31 339 THR A C 1
ATOM 2538 O O . THR A 1 339 ? -10.348 2.444 -5.043 1.00 63.31 339 THR A O 1
#

Nearest PDB structures (foldseek):
  1sqg-assembly1_A  TM=8.216E-01  e=2.666E-14  Escherichia coli
  8k1f-assembly1_A  TM=8.090E-01  e=5.110E-02  Fusobacterium nucleatum subsp. nucleatum ATCC 25586
  8k1f-assembly1_C-3  TM=7.979E-01  e=9.963E-02  Fusobacterium nucleatum subsp. nucleatum ATCC 25586
  4iwn-assembly1_B  TM=6.285E-01  e=2.241E-01  Escherichia coli
  5thy-assembly2_B  TM=2.668E-01  e=6.486E-02  Moorena producens 3L

Radius of gyration: 24.13 Å; Cα contacts (8 Å, |Δi|>4): 521; chains: 1; bounding box: 60×71×61 Å

Mean predicted aligned error: 5.61 Å

pLDDT: mean 93.01, std 10.56, range [30.86, 98.69]

Solvent-accessible surface area (backbone atoms only — not comparable to full-atom values): 18732 Å² total; per-residue (Å²): 133,81,82,80,76,76,73,82,75,77,83,66,62,49,32,68,53,49,19,52,50,47,51,49,43,30,75,77,63,74,45,58,64,88,64,48,49,64,51,54,30,60,76,53,70,38,53,71,71,46,33,53,49,19,50,48,49,35,53,55,25,61,57,37,38,48,33,43,48,50,52,47,57,75,72,41,97,57,92,67,58,67,77,58,44,52,49,47,38,48,30,46,34,32,52,51,74,42,98,42,59,60,70,56,31,40,53,52,42,29,50,49,35,36,75,78,79,30,67,80,60,24,61,56,49,42,56,50,48,56,57,56,62,75,45,55,49,68,62,45,47,60,59,69,36,59,91,52,56,72,63,62,29,46,19,36,76,49,26,40,58,59,67,56,56,54,50,53,41,54,56,28,49,77,72,76,40,57,84,48,46,69,58,52,47,51,56,74,64,45,82,83,76,54,28,30,31,33,19,54,97,64,40,48,46,86,80,48,71,59,45,76,42,93,81,26,91,36,23,20,36,44,85,72,82,65,67,75,74,38,64,48,36,64,62,31,25,24,43,76,40,54,48,71,57,49,39,54,33,50,52,62,68,69,49,90,68,85,82,65,73,47,37,33,34,26,47,39,23,55,60,7,62,49,43,31,44,37,38,25,53,27,50,80,66,74,15,35,25,39,32,21,12,65,48,68,74,39,32,52,40,22,51,58,42,33,67,65,53,88,51,56,46,81,43,73,39,53,74,90,75,45,97,68,63,88,84,72,52,59,42,79,46,73,63,66,94,75,136

Foldseek 3Di:
DDDPPDDPPDQDLQLLSLLLVLVCCCVPVVDDSVPRSVVSCVVSVNDDPSSVSSVCLNCQLLQQVLLQVLLLPVQDPDDDDPSLSSLLSSLLCCQAPHPHPLVRSLVVSLVSCCVPPRDVCSVVSSVSSVVSNVDHSVVSLCVSCPPPDPLVSLCNNLVHDSVVLVVVLVVCVVVPRNVCSSVVSVVVSDDDWFKKFAQPPLDACVLDDADDDDAANRIHTHPDDDPCVRPCCVLLRMHTDDRVLLVLLVVQLPDDFDDDQAEEEELAQFQARSVQNNLSSNVVVNHAYEYEHQDPVSLVSNCVNNVNGDRYHGYHDDSVDDPDDPPNGRTYDYPDDDD

Sequence (339 aa):
MSPSVASPKAPSSDPRSVALEVMRAVDERQAYVNLILPGLLRERGVEGRDAALATELTHGTIRRQGTYDAILDTLAKREIDPAVRDALRLGAHQLLSMRVPSHAAVSTTVSLVRRDIGHKPAGFVNAVLRRVAEKDLEMWLDVVTRGLDDDAALSIRTSHPRWIVDELRKALRVIDAPDELPALLAADNAPPRVTLVSRPGLSSPDDLPGDPGTVSPYAKILTGGDPGEIPEVRDGRAGVQDEGSQMVAVTLAEASVEGSDSRWLDLCAGPGGKAALLGAIAAQRGATLVANEVQPHRADLVRQAVRALENIEVTVHDGREGPWESGSFDRVIVDAPCT